Protein AF-0000000068838387 (afdb_homodimer)

Sequence (306 aa):
IAQAFAFVTFVPQNFWLLIVFAPNWKVTRQVFEPLWPLCIVALFHLFIVVASAGKPPEAGTAPIELFNNLFNPVVVGERGIDVYLELGTYKNFAAEEWTHELVWDLFVGRWIWLEGRRRDIFTSHSVLLTNLIGPPGLLLHVLTVQLYALFRPIAQAFAFVTFVPQNFWLLIVFAPNWKVTRQVFEPLWPLCIVALFHLFIVVASAGKPPEAGTAPIELFNNLFNPVVVGERGIDVYLELGTYKNFAAEEWTHELVWDLFVGRWIWLEGRRRDIFTSHSVLLTNLIGPPGLLLHVLTVQLYALFRP

Organism: Emiliania huxleyi (strain CCMP1516) (NCBI:txid280463)

pLDDT: mean 93.02, std 9.1, range [55.16, 98.94]

Structure (mmCIF, N/CA/C/O backbone):
data_AF-0000000068838387-model_v1
#
loop_
_entity.id
_entity.type
_entity.pdbx_description
1 polymer 'Uncharacterized protein'
#
loop_
_atom_site.group_PDB
_atom_site.id
_atom_site.type_symbol
_atom_site.label_atom_id
_atom_site.label_alt_id
_atom_site.label_comp_id
_atom_site.label_asym_id
_atom_site.label_entity_id
_atom_site.label_seq_id
_atom_site.pdbx_PDB_ins_code
_atom_site.Cartn_x
_atom_site.Cartn_y
_atom_site.Cartn_z
_atom_site.occupancy
_atom_site.B_iso_or_equiv
_atom_site.auth_seq_id
_atom_site.auth_comp_id
_atom_site.auth_asym_id
_atom_site.auth_atom_id
_atom_site.pdbx_PDB_model_num
ATOM 1 N N . ILE A 1 1 ? -11.055 3.852 17.625 1 90.75 1 ILE A N 1
ATOM 2 C CA . ILE A 1 1 ? -10.219 4.207 16.484 1 90.75 1 ILE A CA 1
ATOM 3 C C . ILE A 1 1 ? -8.766 4.336 16.938 1 90.75 1 ILE A C 1
ATOM 5 O O . ILE A 1 1 ? -7.867 3.736 16.344 1 90.75 1 ILE A O 1
ATOM 9 N N . ALA A 1 2 ? -8.5 4.973 18.078 1 91.5 2 ALA A N 1
ATOM 10 C CA . ALA A 1 2 ? -7.129 5.137 18.562 1 91.5 2 ALA A CA 1
ATOM 11 C C . ALA A 1 2 ? -6.469 3.785 18.812 1 91.5 2 ALA A C 1
ATOM 13 O O . ALA A 1 2 ? -5.281 3.602 18.516 1 91.5 2 ALA A O 1
ATOM 14 N N . GLN A 1 3 ? -7.207 2.898 19.359 1 94 3 GLN A N 1
ATOM 15 C CA . GLN A 1 3 ? -6.668 1.57 19.625 1 94 3 GLN A CA 1
ATOM 16 C C . GLN A 1 3 ? -6.367 0.825 18.328 1 94 3 GLN A C 1
ATOM 18 O O . GLN A 1 3 ? -5.355 0.127 18.234 1 94 3 GLN A O 1
ATOM 23 N N . ALA A 1 4 ? -7.238 0.904 17.391 1 95.38 4 ALA A N 1
ATOM 24 C CA . ALA A 1 4 ? -7.004 0.285 16.094 1 95.38 4 ALA A CA 1
ATOM 25 C C . ALA A 1 4 ? -5.777 0.885 15.414 1 95.38 4 ALA A C 1
ATOM 27 O O . ALA A 1 4 ? -4.984 0.164 14.797 1 95.38 4 ALA A O 1
ATOM 28 N N . PHE A 1 5 ? -5.637 2.182 15.586 1 96.06 5 PHE A N 1
ATOM 29 C CA . PHE A 1 5 ? -4.48 2.896 15.062 1 96.06 5 PHE A CA 1
ATOM 30 C C . PHE A 1 5 ? -3.188 2.334 15.641 1 96.06 5 PHE A C 1
ATOM 32 O O . PHE A 1 5 ? -2.248 2.033 14.906 1 96.06 5 PHE A O 1
ATOM 39 N N . ALA A 1 6 ? -3.205 2.191 16.906 1 96.19 6 ALA A N 1
ATOM 40 C CA . ALA A 1 6 ? -2.027 1.659 17.594 1 96.19 6 ALA A CA 1
ATOM 41 C C . ALA A 1 6 ? -1.775 0.207 17.203 1 96.19 6 ALA A C 1
ATOM 43 O O . ALA A 1 6 ? -0.628 -0.198 17 1 96.19 6 ALA A O 1
ATOM 44 N N . PHE A 1 7 ? -2.793 -0.577 17.141 1 96.94 7 PHE A N 1
ATOM 45 C CA . PHE A 1 7 ? -2.684 -1.983 16.781 1 96.94 7 PHE A CA 1
ATOM 46 C C . PHE A 1 7 ? -2.045 -2.137 15.398 1 96.94 7 PHE A C 1
ATOM 48 O O . PHE A 1 7 ? -1.11 -2.924 15.227 1 96.94 7 PHE A O 1
ATOM 55 N N . VAL A 1 8 ? -2.465 -1.369 14.406 1 97.44 8 VAL A N 1
ATOM 56 C CA . VAL A 1 8 ? -1.989 -1.501 13.039 1 97.44 8 VAL A CA 1
ATOM 57 C C . VAL A 1 8 ? -0.582 -0.921 12.922 1 97.44 8 VAL A C 1
ATOM 59 O O . VAL A 1 8 ? 0.16 -1.259 11.992 1 97.44 8 VAL A O 1
A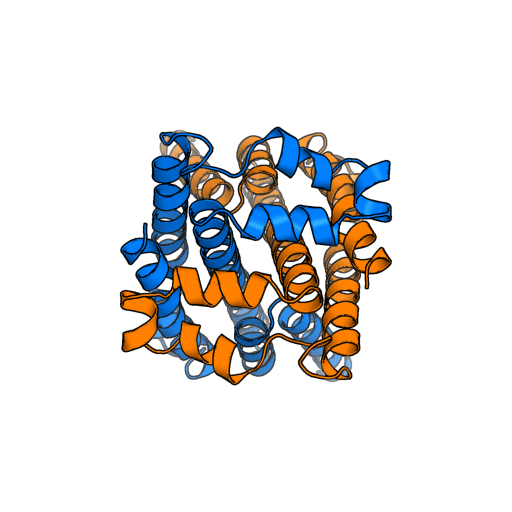TOM 62 N N . THR A 1 9 ? -0.245 -0.058 13.859 1 97.38 9 THR A N 1
ATOM 63 C CA . THR A 1 9 ? 1.104 0.494 13.852 1 97.38 9 THR A CA 1
ATOM 64 C C . THR A 1 9 ? 2.109 -0.526 14.375 1 97.38 9 THR A C 1
ATOM 66 O O . THR A 1 9 ? 3.193 -0.687 13.812 1 97.38 9 THR A O 1
ATOM 69 N N . PHE A 1 10 ? 1.73 -1.349 15.328 1 97 10 PHE A N 1
ATOM 70 C CA . PHE A 1 10 ? 2.742 -2.113 16.047 1 97 10 PHE A CA 1
ATOM 71 C C . PHE A 1 10 ? 2.691 -3.584 15.656 1 97 10 PHE A C 1
ATOM 73 O O . PHE A 1 10 ? 3.725 -4.254 15.617 1 97 10 PHE A O 1
ATOM 80 N N . VAL A 1 11 ? 1.575 -4.121 15.352 1 97.69 11 VAL A N 1
ATOM 81 C CA . VAL A 1 11 ? 1.452 -5.551 15.086 1 97.69 11 VAL A CA 1
ATOM 82 C C . VAL A 1 11 ? 2.26 -5.918 13.836 1 97.69 11 VAL A C 1
ATOM 84 O O . VAL A 1 11 ? 3.014 -6.895 13.844 1 97.69 11 VAL A O 1
ATOM 87 N N . PRO A 1 12 ? 2.215 -5.16 12.758 1 98.25 12 PRO A N 1
ATOM 88 C CA . PRO A 1 12 ? 2.988 -5.488 11.562 1 98.25 12 PRO A CA 1
ATOM 89 C C . PRO A 1 12 ? 4.492 -5.543 11.82 1 98.25 12 PRO A C 1
ATOM 91 O O . PRO A 1 12 ? 5.219 -6.25 11.125 1 98.25 12 PRO A O 1
ATOM 94 N N . GLN A 1 13 ? 4.961 -4.773 12.844 1 97.81 13 GLN A N 1
ATOM 95 C CA . GLN A 1 13 ? 6.395 -4.742 13.117 1 97.81 13 GLN A CA 1
ATOM 96 C C . GLN A 1 13 ? 6.926 -6.137 13.43 1 97.81 13 GLN A C 1
ATOM 98 O O . GLN A 1 13 ? 8.07 -6.457 13.109 1 97.81 13 GLN A O 1
ATOM 103 N N . ASN A 1 14 ? 6.117 -6.949 14.023 1 98.12 14 ASN A N 1
ATOM 104 C CA . ASN A 1 14 ? 6.523 -8.312 14.336 1 98.12 14 ASN A CA 1
ATOM 105 C C . ASN A 1 14 ? 6.754 -9.133 13.07 1 98.12 14 ASN A C 1
ATOM 107 O O . ASN A 1 14 ? 7.676 -9.953 13.016 1 98.12 14 ASN A O 1
ATOM 111 N N . PHE A 1 15 ? 6.004 -8.945 12.07 1 98.75 15 PHE A N 1
ATOM 112 C CA . PHE A 1 15 ? 6.156 -9.656 10.812 1 98.75 15 PHE A CA 1
ATOM 113 C C . PHE A 1 15 ? 7.344 -9.117 10.023 1 98.75 15 PHE A C 1
ATOM 115 O O . PHE A 1 15 ? 8.055 -9.883 9.367 1 98.75 15 PHE A O 1
ATOM 122 N N . TRP A 1 16 ? 7.516 -7.828 10.086 1 98.69 16 TRP A N 1
ATOM 123 C CA . TRP A 1 16 ? 8.711 -7.25 9.469 1 98.69 16 TRP A CA 1
ATOM 124 C C . TRP A 1 16 ? 9.977 -7.875 10.047 1 98.69 16 TRP A C 1
ATOM 126 O O . TRP A 1 16 ? 10.883 -8.242 9.305 1 98.69 16 TRP A O 1
ATOM 136 N N . LEU A 1 17 ? 10.031 -7.969 11.375 1 98.56 17 LEU A N 1
ATOM 137 C CA . LEU A 1 17 ? 11.195 -8.562 12.023 1 98.56 17 LEU A CA 1
ATOM 138 C C . LEU A 1 17 ? 11.445 -9.969 11.492 1 98.56 17 LEU A C 1
ATOM 140 O O . LEU A 1 17 ? 12.594 -10.336 11.227 1 98.56 17 LEU A O 1
ATOM 144 N N . LEU A 1 18 ? 10.398 -10.711 11.312 1 98.56 18 LEU A N 1
ATOM 145 C CA . LEU A 1 18 ? 10.523 -12.086 10.844 1 98.56 18 LEU A CA 1
ATOM 146 C C . LEU A 1 18 ? 11.086 -12.133 9.422 1 98.56 18 LEU A C 1
ATOM 148 O O . LEU A 1 18 ? 12.07 -12.812 9.156 1 98.56 18 LEU A O 1
ATOM 152 N N . ILE A 1 19 ? 10.547 -11.312 8.547 1 98.69 19 ILE A N 1
ATOM 153 C CA . ILE A 1 19 ? 10.883 -11.5 7.141 1 98.69 19 ILE A CA 1
ATOM 154 C C . ILE A 1 19 ? 12.172 -10.742 6.812 1 98.69 19 ILE A C 1
ATOM 156 O O . ILE A 1 19 ? 12.805 -11 5.785 1 98.69 19 ILE A O 1
ATOM 160 N N . VAL A 1 20 ? 12.57 -9.82 7.648 1 98.62 20 VAL A N 1
ATOM 161 C CA . VAL A 1 20 ? 13.836 -9.125 7.434 1 98.62 20 VAL A CA 1
ATOM 162 C C . VAL A 1 20 ? 14.984 -9.945 8.031 1 98.62 20 VAL A C 1
ATOM 164 O O . VAL A 1 20 ? 16.016 -10.141 7.383 1 98.62 20 VAL A O 1
ATOM 167 N N . PHE A 1 21 ? 14.789 -10.547 9.227 1 98.31 21 PHE A N 1
ATOM 168 C CA . PHE A 1 21 ? 15.922 -11.102 9.953 1 98.31 21 PHE A CA 1
ATOM 169 C C . PHE A 1 21 ? 15.906 -12.625 9.898 1 98.31 21 PHE A C 1
ATOM 171 O O . PHE A 1 21 ? 16.938 -13.266 10.109 1 98.31 21 PHE A O 1
ATOM 178 N N . ALA A 1 22 ? 14.727 -13.203 9.695 1 98.06 22 ALA A N 1
ATOM 179 C CA . ALA A 1 22 ? 14.602 -14.656 9.648 1 98.06 22 ALA A CA 1
ATOM 180 C C . ALA A 1 22 ? 13.719 -15.102 8.492 1 98.06 22 ALA A C 1
ATOM 182 O O . ALA A 1 22 ? 12.766 -15.859 8.68 1 98.06 22 ALA A O 1
ATOM 183 N N . PRO A 1 23 ? 14.086 -14.688 7.273 1 97.62 23 PRO A N 1
ATOM 184 C CA . PRO A 1 23 ? 13.219 -14.922 6.117 1 97.62 23 PRO A CA 1
ATOM 185 C C . PRO A 1 23 ? 13.055 -16.406 5.789 1 97.62 23 PRO A C 1
ATOM 187 O O . PRO A 1 23 ? 12.062 -16.797 5.168 1 97.62 23 PRO A O 1
ATOM 190 N N . ASN A 1 24 ? 13.961 -17.266 6.277 1 97.12 24 ASN A N 1
ATOM 191 C CA . ASN A 1 24 ? 13.898 -18.672 5.922 1 97.12 24 ASN A CA 1
ATOM 192 C C . ASN A 1 24 ? 13.477 -19.531 7.109 1 97.12 24 ASN A C 1
ATOM 194 O O . ASN A 1 24 ? 13.438 -20.766 7.012 1 97.12 24 ASN A O 1
ATOM 198 N N . TRP A 1 25 ? 13.234 -18.891 8.188 1 97.75 25 TRP A N 1
ATOM 199 C CA . TRP A 1 25 ? 12.805 -19.609 9.391 1 97.75 25 TRP A CA 1
ATOM 200 C C . TRP A 1 25 ? 11.477 -20.312 9.156 1 97.75 25 TRP A C 1
ATOM 202 O O . TRP A 1 25 ? 10.57 -19.734 8.539 1 97.75 25 TRP A O 1
ATOM 212 N N . LYS A 1 26 ? 11.398 -21.547 9.656 1 98.12 26 LYS A N 1
ATOM 213 C CA . LYS A 1 26 ? 10.18 -22.344 9.492 1 98.12 26 LYS A CA 1
ATOM 214 C C . LYS A 1 26 ? 8.969 -21.625 10.078 1 98.12 26 LYS A C 1
ATOM 216 O O . LYS A 1 26 ? 7.879 -21.656 9.5 1 98.12 26 LYS A O 1
ATOM 221 N N . VAL A 1 27 ? 9.18 -21.016 11.164 1 98.19 27 VAL A N 1
ATOM 222 C CA . VAL A 1 27 ? 8.102 -20.297 11.836 1 98.19 27 VAL A CA 1
ATOM 223 C C . VAL A 1 27 ? 7.652 -19.109 10.977 1 98.19 27 VAL A C 1
ATOM 225 O O . VAL A 1 27 ? 6.457 -18.828 10.867 1 98.19 27 VAL A O 1
ATOM 228 N N . THR A 1 28 ? 8.609 -18.391 10.375 1 98.56 28 THR A N 1
ATOM 229 C CA . THR A 1 28 ? 8.281 -17.281 9.484 1 98.56 28 THR A CA 1
ATOM 230 C C . THR A 1 28 ? 7.375 -17.75 8.344 1 98.56 28 THR A C 1
ATOM 232 O O . THR A 1 28 ? 6.348 -17.125 8.07 1 98.56 28 THR A O 1
ATOM 235 N N . ARG A 1 29 ? 7.727 -18.844 7.758 1 98.12 29 ARG A N 1
ATOM 236 C CA . ARG A 1 29 ? 6.965 -19.375 6.637 1 98.12 29 ARG A CA 1
ATOM 237 C C . ARG A 1 29 ? 5.555 -19.766 7.07 1 98.12 29 ARG A C 1
ATOM 239 O O . ARG A 1 29 ? 4.578 -19.406 6.414 1 98.12 29 ARG A O 1
ATOM 246 N N . GLN A 1 30 ? 5.449 -20.453 8.141 1 98.25 30 GLN A N 1
ATOM 247 C CA . GLN A 1 30 ? 4.168 -20.953 8.633 1 98.25 30 GLN A CA 1
ATOM 248 C C . GLN A 1 30 ? 3.225 -19.797 8.969 1 98.25 30 GLN A C 1
ATOM 250 O O . GLN A 1 30 ? 2.018 -19.891 8.742 1 98.25 30 GLN A O 1
ATOM 255 N N . VAL A 1 31 ? 3.791 -18.75 9.461 1 98.06 31 VAL A N 1
ATOM 256 C CA . VAL A 1 31 ? 2.979 -17.672 9.984 1 98.06 31 VAL A CA 1
ATOM 257 C C . VAL A 1 31 ? 2.65 -16.672 8.867 1 98.06 31 VAL A C 1
ATOM 259 O O . VAL A 1 31 ? 1.553 -16.125 8.828 1 98.06 31 VAL A O 1
ATOM 262 N N . PHE A 1 32 ? 3.615 -16.469 7.93 1 98.5 32 PHE A N 1
ATOM 263 C CA . PHE A 1 32 ? 3.453 -15.266 7.125 1 98.5 32 PHE A CA 1
ATOM 264 C C . PHE A 1 32 ? 3.324 -15.617 5.645 1 98.5 32 PHE A C 1
ATOM 266 O O . PHE A 1 32 ? 3.066 -14.742 4.816 1 98.5 32 PHE A O 1
ATOM 273 N N . GLU A 1 33 ? 3.41 -16.938 5.324 1 98.19 33 GLU A N 1
ATOM 274 C CA . GLU A 1 33 ? 3.061 -17.344 3.967 1 98.19 33 GLU A CA 1
ATOM 275 C C . GLU A 1 33 ? 1.558 -17.234 3.727 1 98.19 33 GLU A C 1
ATOM 277 O O . GLU A 1 33 ? 1.125 -16.75 2.678 1 98.19 33 GLU A O 1
ATOM 282 N N . PRO A 1 34 ? 0.821 -17.672 4.75 1 98.06 34 PRO A N 1
ATOM 283 C CA . PRO A 1 34 ? -0.615 -17.453 4.562 1 98.06 34 PRO A CA 1
ATOM 284 C C . PRO A 1 34 ? -1.012 -15.984 4.695 1 98.06 34 PRO A C 1
ATOM 286 O O . PRO A 1 34 ? -0.286 -15.203 5.309 1 98.06 34 PRO A O 1
ATOM 289 N N . LEU A 1 35 ? -2.186 -15.648 4.109 1 97.94 35 LEU A N 1
ATOM 290 C CA . LEU A 1 35 ? -2.602 -14.258 3.996 1 97.94 35 LEU A CA 1
ATOM 291 C C . LEU A 1 35 ? -3.258 -13.773 5.285 1 97.94 35 LEU A C 1
ATOM 293 O O . LEU A 1 35 ? -3.535 -12.586 5.445 1 97.94 35 LEU A O 1
ATOM 297 N N . TRP A 1 36 ? -3.408 -14.617 6.301 1 97.81 36 TRP A N 1
ATOM 298 C CA . TRP A 1 36 ? -4.277 -14.305 7.43 1 97.81 36 TRP A CA 1
ATOM 299 C C . TRP A 1 36 ? -3.721 -13.125 8.227 1 97.81 36 TRP A C 1
ATOM 301 O O . TRP A 1 36 ? -4.48 -12.297 8.734 1 97.81 36 TRP A O 1
ATOM 311 N N . PRO A 1 37 ? -2.416 -13.008 8.414 1 98.5 37 PRO A N 1
ATOM 312 C CA . PRO A 1 37 ? -1.936 -11.828 9.141 1 98.5 37 PRO A CA 1
ATOM 313 C C . PRO A 1 37 ? -2.342 -10.516 8.477 1 98.5 37 PRO A C 1
ATOM 315 O O . PRO A 1 37 ? -2.719 -9.562 9.164 1 98.5 37 PRO A O 1
ATOM 318 N N . LEU A 1 38 ? -2.277 -10.492 7.184 1 98.81 38 LEU A N 1
ATOM 319 C CA . LEU A 1 38 ? -2.688 -9.305 6.438 1 98.81 38 LEU A CA 1
ATOM 320 C C . LEU A 1 38 ? -4.184 -9.062 6.586 1 98.81 38 LEU A C 1
ATOM 322 O O . LEU A 1 38 ? -4.625 -7.91 6.684 1 98.81 38 LEU A O 1
ATOM 326 N N . CYS A 1 39 ? -4.965 -10.133 6.613 1 98.81 39 CYS A N 1
ATOM 327 C CA . CYS A 1 39 ? -6.406 -10 6.781 1 98.81 39 CYS A CA 1
ATOM 328 C C . CYS A 1 39 ? -6.75 -9.406 8.141 1 98.81 39 CYS A C 1
ATOM 330 O O . CYS A 1 39 ? -7.656 -8.578 8.25 1 98.81 39 CYS A O 1
ATOM 332 N N . ILE A 1 40 ? -6.02 -9.781 9.133 1 98.75 40 ILE A N 1
ATOM 333 C CA . ILE A 1 40 ? -6.273 -9.281 10.477 1 98.75 40 ILE A CA 1
ATOM 334 C C . ILE A 1 40 ? -6.035 -7.77 10.516 1 98.75 40 ILE A C 1
ATOM 336 O O . ILE A 1 40 ? -6.883 -7.012 11 1 98.75 40 ILE A O 1
ATOM 340 N N . VAL A 1 41 ? -4.922 -7.301 10.008 1 98.69 41 VAL A N 1
ATOM 341 C CA . VAL A 1 41 ? -4.625 -5.875 10.078 1 98.69 41 VAL A CA 1
ATOM 342 C C . VAL A 1 41 ? -5.578 -5.102 9.172 1 98.69 41 VAL A C 1
ATOM 344 O O . VAL A 1 41 ? -5.992 -3.986 9.492 1 98.69 41 VAL A O 1
ATOM 347 N N . ALA A 1 42 ? -5.938 -5.695 8.031 1 98.88 42 ALA A N 1
ATOM 348 C CA . ALA A 1 42 ? -6.902 -5.07 7.129 1 98.88 42 ALA A CA 1
ATOM 349 C C . ALA A 1 42 ? -8.266 -4.934 7.797 1 98.88 42 ALA A C 1
ATOM 351 O O . ALA A 1 42 ? -9 -3.977 7.531 1 98.88 42 ALA A O 1
ATOM 352 N N . LEU A 1 43 ? -8.641 -5.852 8.664 1 98.81 43 LEU A N 1
ATOM 353 C CA . LEU A 1 43 ? -9.906 -5.793 9.391 1 98.81 43 LEU A CA 1
ATOM 354 C C . LEU A 1 43 ? -9.93 -4.605 10.344 1 98.81 43 LEU A C 1
ATOM 356 O O . LEU A 1 43 ? -10.969 -3.971 10.531 1 98.81 43 LEU A O 1
ATOM 360 N N . PHE A 1 44 ? -8.844 -4.324 10.953 1 98.38 44 PHE A N 1
ATOM 361 C CA . PHE A 1 44 ? -8.781 -3.17 11.844 1 98.38 44 PHE A CA 1
ATOM 362 C C . PHE A 1 44 ? -8.906 -1.872 11.055 1 98.38 44 PHE A C 1
ATOM 364 O O . PHE A 1 44 ? -9.523 -0.914 11.516 1 98.38 44 PHE A O 1
ATOM 371 N N . HIS A 1 45 ? -8.25 -1.868 9.891 1 98 45 HIS A N 1
ATOM 372 C CA . HIS A 1 45 ? -8.461 -0.717 9.016 1 98 45 HIS A CA 1
ATOM 373 C C . HIS A 1 45 ? -9.93 -0.57 8.641 1 98 45 HIS A C 1
ATOM 375 O O . HIS A 1 45 ? -10.477 0.536 8.672 1 98 45 HIS A O 1
ATOM 381 N N . LEU A 1 46 ? -10.562 -1.678 8.273 1 98.06 46 LEU A N 1
ATOM 382 C CA . LEU A 1 46 ? -11.984 -1.653 7.945 1 98.06 46 LEU A CA 1
ATOM 383 C C . LEU A 1 46 ? -12.805 -1.12 9.117 1 98.06 46 LEU A C 1
ATOM 385 O O . LEU A 1 46 ? -13.75 -0.354 8.914 1 98.06 46 LEU A O 1
ATOM 389 N N . PHE A 1 47 ? -12.477 -1.521 10.266 1 97.12 47 PHE A N 1
ATOM 390 C CA . PHE A 1 47 ? -13.148 -1.017 11.461 1 97.12 47 PHE A CA 1
ATOM 391 C C . PHE A 1 47 ? -13.062 0.504 11.523 1 97.12 47 PHE A C 1
ATOM 393 O O . PHE A 1 47 ? -14.062 1.173 11.805 1 97.12 47 PHE A O 1
ATOM 400 N N . ILE A 1 48 ? -11.867 1.029 11.297 1 94.44 48 ILE A N 1
ATOM 401 C CA . ILE A 1 48 ? -11.68 2.475 11.344 1 94.44 48 ILE A CA 1
ATOM 402 C C . ILE A 1 48 ? -12.586 3.145 10.305 1 94.44 48 ILE A C 1
ATOM 404 O O . ILE A 1 48 ? -13.242 4.145 10.602 1 94.44 48 ILE A O 1
ATOM 408 N N . VAL A 1 49 ? -12.641 2.574 9.148 1 93.69 49 VAL A N 1
ATOM 409 C CA . VAL A 1 49 ? -13.445 3.121 8.062 1 93.69 49 VAL A CA 1
ATOM 410 C C . VAL A 1 49 ? -14.922 3.115 8.453 1 93.69 49 VAL A C 1
ATOM 412 O O . VAL A 1 49 ? -15.602 4.137 8.352 1 93.69 49 VAL A O 1
ATOM 415 N N . VAL A 1 50 ? -15.398 2.006 8.938 1 93.81 50 VAL A N 1
ATOM 416 C CA . VAL A 1 50 ? -16.812 1.84 9.266 1 93.81 50 VAL A CA 1
ATOM 417 C C . VAL A 1 50 ? -17.172 2.721 10.461 1 93.81 50 VAL A C 1
ATOM 419 O O . VAL A 1 50 ? -18.219 3.365 10.469 1 93.81 50 VAL A O 1
ATOM 422 N N . ALA A 1 51 ? -16.344 2.787 11.453 1 91.25 51 ALA A N 1
ATOM 423 C CA . ALA A 1 51 ? -16.578 3.6 12.648 1 91.25 51 ALA A CA 1
ATOM 424 C C . ALA A 1 51 ? -16.609 5.086 12.297 1 91.25 51 ALA A C 1
ATOM 426 O O . ALA A 1 51 ? -17.297 5.871 12.961 1 91.25 51 ALA A O 1
ATOM 427 N N . SER A 1 52 ? -15.812 5.453 11.281 1 87.88 52 SER A N 1
ATOM 428 C CA . SER A 1 52 ? -15.734 6.848 10.867 1 87.88 52 SER A CA 1
ATOM 429 C C . SER A 1 52 ? -16.953 7.242 10.031 1 87.88 52 SER A C 1
ATOM 431 O O . SER A 1 52 ? -17.359 8.406 10.023 1 87.88 52 SER A O 1
ATOM 433 N N . ALA A 1 53 ? -17.453 6.406 9.148 1 82 53 ALA A N 1
ATOM 434 C CA . ALA A 1 53 ? -18.578 6.676 8.266 1 82 53 ALA A CA 1
ATOM 435 C C . ALA A 1 53 ? -19.828 7.035 9.07 1 82 53 ALA A C 1
ATOM 437 O O . ALA A 1 53 ? -20.688 7.785 8.594 1 82 53 ALA A O 1
ATOM 438 N N . GLY A 1 54 ? -20.047 6.613 10.172 1 72.5 54 GLY A N 1
ATOM 439 C CA . GLY A 1 54 ? -21.219 6.867 10.984 1 72.5 54 GLY A CA 1
ATOM 440 C C . GLY A 1 54 ? -21.141 8.18 11.75 1 72.5 54 GLY A C 1
ATOM 441 O O . GLY A 1 54 ? -22.094 8.555 12.43 1 72.5 54 GLY A O 1
ATOM 442 N N . LYS A 1 55 ? -20.141 8.805 11.539 1 75 55 LYS A N 1
ATOM 443 C CA . LYS A 1 55 ? -19.969 10.008 12.352 1 75 55 LYS A CA 1
ATOM 444 C C . LYS A 1 55 ? -20.188 11.273 11.516 1 75 55 LYS A C 1
ATOM 446 O O . LYS A 1 55 ? -20.125 11.219 10.281 1 75 55 LYS A O 1
ATOM 451 N N . PRO A 1 56 ? -20.656 12.281 12.164 1 64.38 56 PRO A N 1
ATOM 452 C CA . PRO A 1 56 ? -20.797 13.539 11.43 1 64.38 56 PRO A CA 1
ATOM 453 C C . PRO A 1 56 ? -19.516 13.969 10.734 1 64.38 56 PRO A C 1
ATOM 455 O O . PRO A 1 56 ? -18.422 13.531 11.125 1 64.38 56 PRO A O 1
ATOM 458 N N . PRO A 1 57 ? -19.672 14.633 9.625 1 59.25 57 PRO A N 1
ATOM 459 C CA . PRO A 1 57 ? -18.531 15.008 8.789 1 59.25 57 PRO A CA 1
ATOM 460 C C . PRO A 1 57 ? -17.375 15.602 9.602 1 59.25 57 PRO A C 1
ATOM 462 O O . PRO A 1 57 ? -16.203 15.359 9.289 1 59.25 57 PRO A O 1
ATOM 465 N N . GLU A 1 58 ? -17.672 16.406 10.594 1 56.44 58 GLU A N 1
ATOM 466 C CA . GLU A 1 58 ? -16.609 17.047 11.367 1 56.44 58 GLU A CA 1
ATOM 467 C C . GLU A 1 58 ? -15.727 16 12.047 1 56.44 58 GLU A C 1
ATOM 469 O O . GLU A 1 58 ? -14.555 16.266 12.328 1 56.44 58 GLU A O 1
ATOM 474 N N . ALA A 1 59 ? -16.406 14.992 12.523 1 57.84 59 ALA A N 1
ATOM 475 C CA . ALA A 1 59 ? -15.766 13.945 13.305 1 57.84 59 ALA A CA 1
ATOM 476 C C . ALA A 1 59 ? -15.578 12.68 12.469 1 57.84 59 ALA A C 1
ATOM 478 O O . ALA A 1 59 ? -14.93 11.727 12.914 1 57.84 59 ALA A O 1
ATOM 479 N N . GLY A 1 60 ? -16.172 12.719 11.25 1 60.81 60 GLY A N 1
ATOM 480 C CA . GLY A 1 60 ? -16.188 11.523 10.414 1 60.81 60 GLY A CA 1
ATOM 481 C C . GLY A 1 60 ? -15.109 11.516 9.359 1 60.81 60 GLY A C 1
ATOM 482 O O . GLY A 1 60 ? -13.969 11.914 9.625 1 60.81 60 GLY A O 1
ATOM 483 N N . THR A 1 61 ? -15.578 11.008 8.172 1 65 61 THR A N 1
ATOM 484 C CA . THR A 1 61 ? -14.711 11 6.996 1 65 61 THR A CA 1
ATOM 485 C C . THR A 1 61 ? -14.656 12.383 6.352 1 65 61 THR A C 1
ATOM 487 O O . THR A 1 61 ? -15.594 13.172 6.492 1 65 61 THR A O 1
ATOM 490 N N . ALA A 1 62 ? -13.352 12.93 6.141 1 76.62 62 ALA A N 1
ATOM 491 C CA . ALA A 1 62 ? -13.266 14.195 5.426 1 76.62 62 ALA A CA 1
ATOM 492 C C . ALA A 1 62 ? -14.391 14.336 4.402 1 76.62 62 ALA A C 1
ATOM 494 O O . ALA A 1 62 ? -14.914 13.328 3.918 1 76.62 62 ALA A O 1
ATOM 495 N N . PRO A 1 63 ? -15.062 15.57 4.289 1 79.69 63 PRO A N 1
ATOM 496 C CA . PRO A 1 63 ? -16.094 15.758 3.27 1 79.69 63 PRO A CA 1
ATOM 497 C C . PRO A 1 63 ? -15.719 15.141 1.926 1 79.69 63 PRO A C 1
ATOM 499 O O . PRO A 1 63 ? -14.602 15.336 1.441 1 79.69 63 PRO A O 1
ATOM 502 N N . ILE A 1 64 ? -16.719 14.445 1.405 1 83.25 64 ILE A N 1
ATOM 503 C CA . ILE A 1 64 ? -16.484 13.734 0.153 1 83.25 64 ILE A CA 1
ATOM 504 C C . ILE A 1 64 ? -16.125 14.727 -0.95 1 83.25 64 ILE A C 1
ATOM 506 O O . ILE A 1 64 ? -15.312 14.422 -1.822 1 83.25 64 ILE A O 1
ATOM 510 N N . GLU A 1 65 ? -16.719 15.859 -0.858 1 85.69 65 GLU A N 1
ATOM 511 C CA . GLU A 1 65 ? -16.453 16.891 -1.857 1 85.69 65 GLU A CA 1
ATOM 512 C C . GLU A 1 65 ? -14.977 17.312 -1.828 1 85.69 65 GLU A C 1
ATOM 514 O O . GLU A 1 65 ? -14.375 17.547 -2.875 1 85.69 65 GLU A O 1
ATOM 519 N N . LEU A 1 66 ? -14.477 17.438 -0.638 1 87.88 66 LEU A N 1
ATOM 520 C CA . LEU A 1 66 ? -13.07 17.781 -0.487 1 87.88 66 LEU A CA 1
ATOM 521 C C . LEU A 1 66 ? -12.172 16.688 -1.055 1 87.88 66 LEU A C 1
ATOM 523 O O . LEU A 1 66 ? -11.211 16.969 -1.77 1 87.88 66 LEU A O 1
ATOM 527 N N . PHE A 1 67 ? -12.508 15.539 -0.777 1 88.88 67 PHE A N 1
ATOM 528 C CA . PHE A 1 67 ? -11.75 14.398 -1.281 1 88.88 67 PHE A CA 1
ATOM 529 C C . PHE A 1 67 ? -11.789 14.352 -2.805 1 88.88 67 PHE A C 1
ATOM 531 O O . PHE A 1 67 ? -10.773 14.102 -3.451 1 88.88 67 PHE A O 1
ATOM 538 N N . ASN A 1 68 ? -12.945 14.617 -3.361 1 89.81 68 ASN A N 1
ATOM 539 C CA . ASN A 1 68 ? -13.133 14.586 -4.809 1 89.81 68 ASN A CA 1
ATOM 540 C C . ASN A 1 68 ? -12.234 15.602 -5.508 1 89.81 68 ASN A C 1
ATOM 542 O O . ASN A 1 68 ? -11.875 15.422 -6.672 1 89.81 68 ASN A O 1
ATOM 546 N N . ASN A 1 69 ? -11.891 16.562 -4.805 1 91.5 69 ASN A N 1
ATOM 547 C CA . ASN A 1 69 ? -11.023 17.594 -5.367 1 91.5 69 ASN A CA 1
ATOM 548 C C . ASN A 1 69 ? -9.641 17.047 -5.695 1 91.5 69 ASN A C 1
ATOM 550 O O . ASN A 1 69 ? -8.922 17.609 -6.52 1 91.5 69 ASN A O 1
ATOM 554 N N . LEU A 1 70 ? -9.234 15.984 -5.098 1 91.94 70 LEU A N 1
ATOM 555 C CA . LEU A 1 70 ? -7.953 15.352 -5.391 1 91.94 70 LEU A CA 1
ATOM 556 C C . LEU A 1 70 ? -7.945 14.773 -6.801 1 91.94 70 LEU A C 1
ATOM 558 O O . LEU A 1 70 ? -6.879 14.523 -7.367 1 91.94 70 LEU A O 1
ATOM 562 N N . PHE A 1 71 ? -9.125 14.578 -7.336 1 92.44 71 PHE A N 1
ATOM 563 C CA . PHE A 1 71 ? -9.227 13.961 -8.648 1 92.44 71 PHE A CA 1
ATOM 564 C C . PHE A 1 71 ? -9.812 14.93 -9.672 1 92.44 71 PHE A C 1
ATOM 566 O O . PHE A 1 71 ? -10.273 14.516 -10.734 1 92.44 71 PHE A O 1
ATOM 573 N N . ASN A 1 72 ? -9.914 16.156 -9.281 1 93 72 ASN A N 1
ATOM 574 C CA . ASN A 1 72 ? -10.188 17.234 -10.219 1 93 72 ASN A CA 1
ATOM 575 C C . ASN A 1 72 ? -8.906 17.766 -10.859 1 93 72 ASN A C 1
ATOM 577 O O . ASN A 1 72 ? -8.062 18.344 -10.172 1 93 72 ASN A O 1
ATOM 581 N N . PRO A 1 73 ? -8.773 17.547 -12.188 1 89.88 73 PRO A N 1
ATOM 582 C CA . PRO A 1 73 ? -7.516 17.891 -12.852 1 89.88 73 PRO A CA 1
ATOM 583 C C . PRO A 1 73 ? -7.141 19.359 -12.695 1 89.88 73 PRO A C 1
ATOM 585 O O . PRO A 1 73 ? -5.957 19.688 -12.609 1 89.88 73 PRO A O 1
ATOM 588 N N . VAL A 1 74 ? -8.055 20.188 -12.633 1 88.62 74 VAL A N 1
ATOM 589 C CA . VAL A 1 74 ? -7.793 21.625 -12.5 1 88.62 74 VAL A CA 1
ATOM 590 C C . VAL A 1 74 ? -7.281 21.922 -11.094 1 88.62 74 VAL A C 1
ATOM 592 O O . VAL A 1 74 ? -6.297 22.656 -10.93 1 88.62 74 VAL A O 1
ATOM 595 N N . VAL A 1 75 ? -7.816 21.328 -10.109 1 89.31 75 VAL A N 1
ATOM 596 C CA . VAL A 1 75 ? -7.5 21.609 -8.719 1 89.31 75 VAL A CA 1
ATOM 597 C C . VAL A 1 75 ? -6.156 20.969 -8.352 1 89.31 75 VAL A C 1
ATOM 599 O O . VAL A 1 75 ? -5.305 21.625 -7.738 1 89.31 75 VAL A O 1
ATOM 602 N N . VAL A 1 76 ? -5.945 19.766 -8.68 1 86.5 76 VAL A N 1
ATOM 603 C CA . VAL A 1 76 ? -4.777 19.016 -8.25 1 86.5 76 VAL A CA 1
ATOM 604 C C . VAL A 1 76 ? -3.51 19.625 -8.836 1 86.5 76 VAL A C 1
ATOM 606 O O . VAL A 1 76 ? -2.455 19.625 -8.195 1 86.5 76 VAL A O 1
ATOM 609 N N . GLY A 1 77 ? -3.559 20.094 -10.008 1 82.31 77 GLY A N 1
ATOM 610 C CA . GLY A 1 77 ? -2.422 20.766 -10.625 1 82.31 77 GLY A CA 1
ATOM 611 C C . GLY A 1 77 ? -1.978 22 -9.875 1 82.31 77 GLY A C 1
ATOM 612 O O . GLY A 1 77 ? -0.784 22.312 -9.82 1 82.31 77 GLY A O 1
ATOM 613 N N . GLU A 1 78 ? -2.934 22.719 -9.234 1 84.06 78 GLU A N 1
ATOM 614 C CA . GLU A 1 78 ? -2.643 24.016 -8.602 1 84.06 78 GLU A CA 1
ATOM 615 C C . GLU A 1 78 ? -2.486 23.859 -7.09 1 84.06 78 GLU A C 1
ATOM 617 O O . GLU A 1 78 ? -1.609 24.484 -6.488 1 84.06 78 GLU A O 1
ATOM 622 N N . ARG A 1 79 ? -3.359 23 -6.539 1 91.81 79 ARG A N 1
ATOM 623 C CA . ARG A 1 79 ? -3.43 23 -5.082 1 91.81 79 ARG A CA 1
ATOM 624 C C . ARG A 1 79 ? -3.662 21.578 -4.555 1 91.81 79 ARG A C 1
ATOM 626 O O . ARG A 1 79 ? -4.383 21.391 -3.572 1 91.81 79 ARG A O 1
ATOM 633 N N . GLY A 1 80 ? -3.229 20.625 -5.312 1 92.12 80 GLY A N 1
ATOM 634 C CA . GLY A 1 80 ? -3.457 19.25 -4.926 1 92.12 80 GLY A CA 1
ATOM 635 C C . GLY A 1 80 ? -2.936 18.922 -3.539 1 92.12 80 GLY A C 1
ATOM 636 O O . GLY A 1 80 ? -3.646 18.328 -2.725 1 92.12 80 GLY A O 1
ATOM 637 N N . ILE A 1 81 ? -1.747 19.359 -3.289 1 92.12 81 ILE A N 1
ATOM 638 C CA . ILE A 1 81 ? -1.125 19.078 -2 1 92.12 81 ILE A CA 1
ATOM 639 C C . ILE A 1 81 ? -1.879 19.797 -0.892 1 92.12 81 ILE A C 1
ATOM 641 O O . ILE A 1 81 ? -2.096 19.25 0.189 1 92.12 81 ILE A O 1
ATOM 645 N N . ASP A 1 82 ? -2.365 21 -1.1 1 93.38 82 ASP A N 1
ATOM 646 C CA . ASP A 1 82 ? -3.133 21.75 -0.119 1 93.38 82 ASP A CA 1
ATOM 647 C C . ASP A 1 82 ? -4.445 21.047 0.22 1 93.38 82 ASP A C 1
ATOM 649 O O . ASP A 1 82 ? -4.875 21.047 1.375 1 93.38 82 ASP A O 1
ATOM 653 N N . VAL A 1 83 ? -5.059 20.547 -0.805 1 92.69 83 VAL A N 1
ATOM 654 C CA . VAL A 1 83 ? -6.293 19.797 -0.593 1 92.69 83 VAL A CA 1
ATOM 655 C C . VAL A 1 83 ? -6.023 18.609 0.324 1 92.69 83 VAL A C 1
ATOM 657 O O . VAL A 1 83 ? -6.781 18.359 1.265 1 92.69 83 VAL A O 1
ATOM 660 N N . TYR A 1 84 ? -5.016 17.906 0.0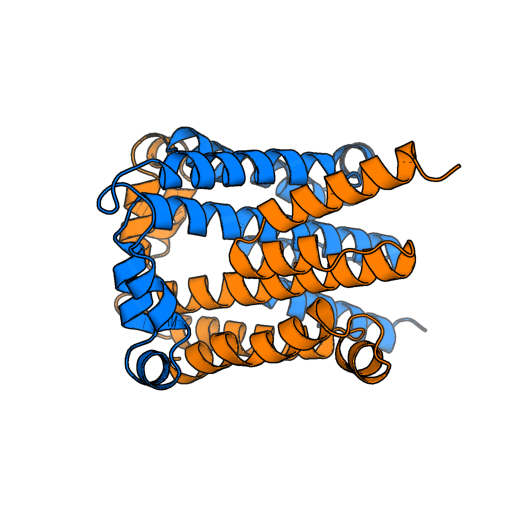7 1 91.94 84 TYR A N 1
ATOM 661 C CA . TYR A 1 84 ? -4.672 16.75 0.882 1 91.94 84 TYR A CA 1
ATOM 662 C C . TYR A 1 84 ? -4.332 17.172 2.309 1 91.94 84 TYR A C 1
ATOM 664 O O . TYR A 1 84 ? -4.68 16.469 3.266 1 91.94 84 TYR A O 1
ATOM 672 N N . LEU A 1 85 ? -3.639 18.281 2.418 1 90.31 85 LEU A N 1
ATOM 673 C CA . LEU A 1 85 ? -3.328 18.797 3.744 1 90.31 85 LEU A CA 1
ATOM 674 C C . LEU A 1 85 ? -4.602 19.094 4.527 1 90.31 85 LEU A C 1
ATOM 676 O O . LEU A 1 85 ? -4.688 18.781 5.723 1 90.31 85 LEU A O 1
ATOM 680 N N . GLU A 1 86 ? -5.492 19.641 3.85 1 90.25 86 GLU A N 1
ATOM 681 C CA . GLU A 1 86 ? -6.766 19.922 4.5 1 90.25 86 GLU A CA 1
ATOM 682 C C . GLU A 1 86 ? -7.477 18.641 4.918 1 90.25 86 GLU A C 1
ATOM 684 O O . GLU A 1 86 ? -8.008 18.547 6.027 1 90.25 86 GLU A O 1
ATOM 689 N N . LEU A 1 87 ? -7.473 17.688 4.055 1 88.25 87 LEU A N 1
ATOM 690 C CA . LEU A 1 87 ? -8.055 16.391 4.387 1 88.25 87 LEU A CA 1
ATOM 691 C C . LEU A 1 87 ? -7.379 15.789 5.621 1 88.25 87 LEU A C 1
ATOM 693 O O . LEU A 1 87 ? -8.039 15.164 6.449 1 88.25 87 LEU A O 1
ATOM 697 N N . GLY A 1 88 ? -6.102 16.078 5.715 1 87 88 GLY A N 1
ATOM 698 C CA . GLY A 1 88 ? -5.293 15.516 6.789 1 87 88 GLY A CA 1
ATOM 699 C C . GLY A 1 88 ? -5.582 16.141 8.141 1 87 88 GLY A C 1
ATOM 700 O O . GLY A 1 88 ? -5.062 15.695 9.164 1 87 88 GLY A O 1
ATOM 701 N N . THR A 1 89 ? -6.379 17.141 8.141 1 87.38 89 THR A N 1
ATOM 702 C CA . THR A 1 89 ? -6.73 17.75 9.414 1 87.38 89 THR A CA 1
ATOM 703 C C . THR A 1 89 ? -7.891 17.016 10.078 1 87.38 89 THR A C 1
ATOM 705 O O . THR A 1 89 ? -8.172 17.219 11.258 1 87.38 89 THR A O 1
ATOM 708 N N . TYR A 1 90 ? -8.523 16.203 9.336 1 87.69 90 TYR A N 1
ATOM 709 C CA . TYR A 1 90 ? -9.586 15.375 9.891 1 87.69 90 TYR A CA 1
ATOM 710 C C . TYR A 1 90 ? -9.016 14.102 10.516 1 87.69 90 TYR A C 1
ATOM 712 O O . TYR A 1 90 ? -8.461 13.258 9.82 1 87.69 90 TYR A O 1
ATOM 720 N N . LYS A 1 91 ? -9.273 13.945 11.773 1 88.5 91 LYS A N 1
ATOM 721 C CA . LYS A 1 91 ? -8.594 12.93 12.578 1 88.5 91 LYS A CA 1
ATOM 722 C C . LYS A 1 91 ? -8.891 11.531 12.047 1 88.5 91 LYS A C 1
ATOM 724 O O . LYS A 1 91 ? -7.988 10.695 11.953 1 88.5 91 LYS A O 1
ATOM 729 N N . ASN A 1 92 ? -10.117 11.273 11.719 1 89.56 92 ASN A N 1
ATOM 730 C CA . ASN A 1 92 ? -10.461 9.93 11.258 1 89.56 92 ASN A CA 1
ATOM 731 C C . ASN A 1 92 ? -9.883 9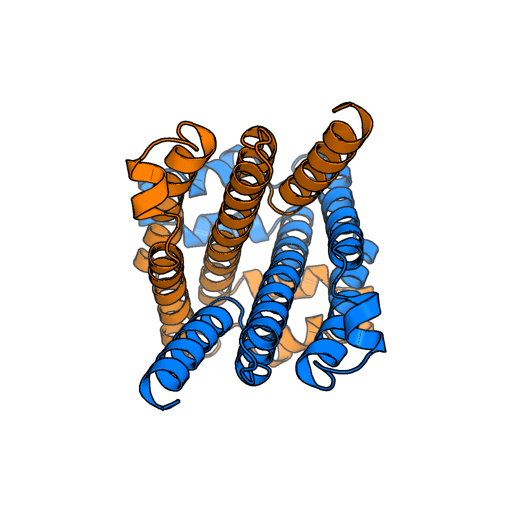.641 9.875 1 89.56 92 ASN A C 1
ATOM 733 O O . ASN A 1 92 ? -9.523 8.5 9.578 1 89.56 92 ASN A O 1
ATOM 737 N N . PHE A 1 93 ? -9.805 10.586 9.047 1 90.75 93 PHE A N 1
ATOM 738 C CA . PHE A 1 93 ? -9.141 10.43 7.758 1 90.75 93 PHE A CA 1
ATOM 739 C C . PHE A 1 93 ? -7.664 10.125 7.941 1 90.75 93 PHE A C 1
ATOM 741 O O . PHE A 1 93 ? -7.121 9.234 7.285 1 90.75 93 PHE A O 1
ATOM 748 N N . ALA A 1 94 ? -7.113 10.875 8.875 1 89.88 94 ALA A N 1
ATOM 749 C CA . ALA A 1 94 ? -5.695 10.664 9.164 1 89.88 94 ALA A CA 1
ATOM 750 C C . ALA A 1 94 ? -5.441 9.25 9.68 1 89.88 94 ALA A C 1
ATOM 752 O O . ALA A 1 94 ? -4.484 8.594 9.266 1 89.88 94 ALA A O 1
ATOM 753 N N . ALA A 1 95 ? -6.273 8.844 10.562 1 92.12 95 ALA A N 1
ATOM 754 C CA . ALA A 1 95 ? -6.141 7.496 11.109 1 92.12 95 ALA A CA 1
ATOM 755 C C . ALA A 1 95 ? -6.273 6.441 10.016 1 92.12 95 ALA A C 1
ATOM 757 O O . ALA A 1 95 ? -5.504 5.477 9.977 1 92.12 95 ALA A O 1
ATOM 758 N N . GLU A 1 96 ? -7.23 6.613 9.164 1 93.56 96 GLU A N 1
ATOM 759 C CA . GLU A 1 96 ? -7.465 5.691 8.062 1 93.56 96 GLU A CA 1
ATOM 760 C C . GLU A 1 96 ? -6.277 5.66 7.105 1 93.56 96 GLU A C 1
ATOM 762 O O . GLU A 1 96 ? -5.859 4.59 6.656 1 93.56 96 GLU A O 1
ATOM 767 N N . GLU A 1 97 ? -5.727 6.793 6.793 1 93.88 97 GLU A N 1
ATOM 768 C CA . GLU A 1 97 ? -4.641 6.895 5.82 1 93.88 97 GLU A CA 1
ATOM 769 C C . GLU A 1 97 ? -3.369 6.234 6.344 1 93.88 97 GLU A C 1
ATOM 771 O O . GLU A 1 97 ? -2.664 5.555 5.594 1 93.88 97 GLU A O 1
ATOM 776 N N . TRP A 1 98 ? -3.027 6.52 7.613 1 95.44 98 TRP A N 1
ATOM 777 C CA . TRP A 1 98 ? -1.837 5.918 8.211 1 95.44 98 TRP A CA 1
ATOM 778 C C . TRP A 1 98 ? -1.94 4.395 8.219 1 95.44 98 TRP A C 1
ATOM 780 O O . TRP A 1 98 ? -1.021 3.703 7.773 1 95.44 98 TRP A O 1
ATOM 790 N N . THR A 1 99 ? -3.035 3.869 8.68 1 97.19 99 THR A N 1
ATOM 791 C CA . THR A 1 99 ? -3.213 2.424 8.766 1 97.19 99 THR A CA 1
ATOM 792 C C . THR A 1 99 ? -3.314 1.808 7.371 1 97.19 99 THR A C 1
ATOM 794 O O . THR A 1 99 ? -2.805 0.71 7.133 1 97.19 99 THR A O 1
ATOM 797 N N . HIS A 1 100 ? -3.916 2.521 6.453 1 98.12 100 HIS A N 1
ATOM 798 C CA . HIS A 1 100 ? -4 2.135 5.051 1 98.12 100 HIS A CA 1
ATOM 799 C C . HIS A 1 100 ? -2.615 1.854 4.473 1 98.12 100 HIS A C 1
ATOM 801 O O . HIS A 1 100 ? -2.379 0.78 3.914 1 98.12 100 HIS A O 1
ATOM 807 N N . GLU A 1 101 ? -1.782 2.729 4.691 1 97.56 101 GLU A N 1
ATOM 808 C CA . GLU A 1 101 ? -0.428 2.641 4.152 1 97.56 101 GLU A CA 1
ATOM 809 C C . GLU A 1 101 ? 0.341 1.479 4.773 1 97.56 101 GLU A C 1
ATOM 811 O O . GLU A 1 101 ? 1.062 0.761 4.082 1 97.56 101 GLU A O 1
ATOM 816 N N . LEU A 1 102 ? 0.218 1.298 6.039 1 98.38 102 LEU A N 1
ATOM 817 C CA . LEU A 1 102 ? 0.977 0.268 6.738 1 98.38 102 LEU A CA 1
ATOM 818 C C . LEU A 1 102 ? 0.526 -1.125 6.312 1 98.38 102 LEU A C 1
ATOM 820 O O . LEU A 1 102 ? 1.348 -2.035 6.184 1 98.38 102 LEU A O 1
ATOM 824 N N . VAL A 1 103 ? -0.774 -1.284 6.109 1 98.81 103 VAL A N 1
ATOM 825 C CA . VAL A 1 103 ? -1.281 -2.562 5.617 1 98.81 103 VAL A CA 1
ATOM 826 C C . VAL A 1 103 ? -0.655 -2.881 4.262 1 98.81 103 VAL A C 1
ATOM 828 O O . VAL A 1 103 ? -0.191 -4 4.035 1 98.81 103 VAL A O 1
ATOM 831 N N . TRP A 1 104 ? -0.565 -1.876 3.445 1 98.88 104 TRP A N 1
ATOM 832 C CA . TRP A 1 104 ? -0.041 -2.08 2.098 1 98.88 104 TRP A CA 1
ATOM 833 C C . TRP A 1 104 ? 1.468 -2.295 2.129 1 98.88 104 TRP A C 1
ATOM 835 O O . TRP A 1 104 ? 2 -3.109 1.371 1 98.88 104 TRP A O 1
ATOM 845 N N . ASP A 1 105 ? 2.16 -1.564 2.992 1 98.88 105 ASP A N 1
ATOM 846 C CA . ASP A 1 105 ? 3.586 -1.83 3.143 1 98.88 105 ASP A CA 1
ATOM 847 C C . ASP A 1 105 ? 3.842 -3.303 3.453 1 98.88 105 ASP A C 1
ATOM 849 O O . ASP A 1 105 ? 4.707 -3.932 2.84 1 98.88 105 ASP A O 1
ATOM 853 N N . LEU A 1 106 ? 3.107 -3.746 4.355 1 98.94 106 LEU A N 1
ATOM 854 C CA . LEU A 1 106 ? 3.303 -5.129 4.777 1 98.94 106 LEU A CA 1
ATOM 855 C C . LEU A 1 106 ? 2.961 -6.094 3.645 1 98.94 106 LEU A C 1
ATOM 857 O O . LEU A 1 106 ? 3.641 -7.105 3.457 1 98.94 106 LEU A O 1
ATOM 861 N N . PHE A 1 107 ? 1.913 -5.859 2.912 1 98.94 107 PHE A N 1
ATOM 862 C CA . PHE A 1 107 ? 1.534 -6.703 1.786 1 98.94 107 PHE A CA 1
ATOM 863 C C . PHE A 1 107 ? 2.668 -6.797 0.771 1 98.94 107 PHE A C 1
ATOM 865 O O . PHE A 1 107 ? 3.057 -7.891 0.363 1 98.94 107 PHE A O 1
ATOM 872 N N . VAL A 1 108 ? 3.18 -5.645 0.383 1 98.94 108 VAL A N 1
ATOM 873 C CA . VAL A 1 108 ? 4.207 -5.625 -0.654 1 98.94 108 VAL A CA 1
ATOM 874 C C . VAL A 1 108 ? 5.508 -6.195 -0.101 1 98.94 108 VAL A C 1
ATOM 876 O O . VAL A 1 108 ? 6.246 -6.883 -0.814 1 98.94 108 VAL A O 1
ATOM 879 N N . GLY A 1 109 ? 5.789 -5.895 1.183 1 98.94 109 GLY A N 1
ATOM 880 C CA . GLY A 1 109 ? 6.926 -6.543 1.818 1 98.94 109 GLY A CA 1
ATOM 881 C C . GLY A 1 109 ? 6.844 -8.055 1.782 1 98.94 109 GLY A C 1
ATOM 882 O O . GLY A 1 109 ? 7.828 -8.727 1.469 1 98.94 109 GLY A O 1
ATOM 883 N N . ARG A 1 110 ? 5.707 -8.516 2.127 1 98.94 110 ARG A N 1
ATOM 884 C CA . ARG A 1 110 ? 5.473 -9.953 2.053 1 98.94 110 ARG A CA 1
ATOM 885 C C . ARG A 1 110 ? 5.684 -10.469 0.633 1 98.94 110 ARG A C 1
ATOM 887 O O . ARG A 1 110 ? 6.258 -11.539 0.435 1 98.94 110 ARG A O 1
ATOM 894 N N . TRP A 1 111 ? 5.16 -9.805 -0.331 1 98.81 111 TRP A N 1
ATOM 895 C CA . TRP A 1 111 ? 5.312 -10.203 -1.726 1 98.81 111 TRP A CA 1
ATOM 896 C C . TRP A 1 111 ? 6.785 -10.273 -2.115 1 98.81 111 TRP A C 1
ATOM 898 O O . TRP A 1 111 ? 7.219 -11.234 -2.754 1 98.81 111 TRP A O 1
ATOM 908 N N . ILE A 1 112 ? 7.516 -9.273 -1.744 1 98.94 112 ILE A N 1
ATOM 909 C CA . ILE A 1 112 ? 8.938 -9.242 -2.066 1 98.94 112 ILE A CA 1
ATOM 910 C C . ILE A 1 112 ? 9.641 -10.422 -1.4 1 98.94 112 ILE A C 1
ATOM 912 O O . ILE A 1 112 ? 10.461 -11.102 -2.027 1 98.94 112 ILE A O 1
ATOM 916 N N . TRP A 1 113 ? 9.312 -10.57 -0.142 1 98.88 113 TRP A N 1
ATOM 917 C CA . TRP A 1 113 ? 9.891 -11.688 0.595 1 98.88 113 TRP A CA 1
ATOM 918 C C . TRP A 1 113 ? 9.586 -13.016 -0.1 1 98.88 113 TRP A C 1
ATOM 920 O O . TRP A 1 113 ? 10.484 -13.828 -0.311 1 98.88 113 TRP A O 1
ATOM 930 N N . LEU A 1 114 ? 8.414 -13.273 -0.531 1 98.69 114 LEU A N 1
ATOM 931 C CA . LEU A 1 114 ? 8.016 -14.508 -1.193 1 98.69 114 LEU A CA 1
ATOM 932 C C . LEU A 1 114 ? 8.688 -14.633 -2.557 1 98.69 114 LEU A C 1
ATOM 934 O O . LEU A 1 114 ? 9.062 -15.734 -2.971 1 98.69 114 LEU A O 1
ATOM 938 N N . GLU A 1 115 ? 8.781 -13.5 -3.248 1 98 115 GLU A N 1
ATOM 939 C CA . GLU A 1 115 ? 9.516 -13.508 -4.516 1 98 115 GLU A CA 1
ATOM 940 C C . GLU A 1 115 ? 10.961 -13.938 -4.312 1 98 115 GLU A C 1
ATOM 942 O O . GLU A 1 115 ? 11.508 -14.703 -5.117 1 98 115 GLU A O 1
ATOM 947 N N . GLY A 1 116 ? 11.531 -13.383 -3.266 1 97.69 116 GLY A N 1
ATOM 948 C CA . GLY A 1 116 ? 12.891 -13.797 -2.953 1 97.69 116 GLY A CA 1
ATOM 949 C C . GLY A 1 116 ? 13.016 -15.289 -2.701 1 97.69 116 GLY A C 1
ATOM 950 O O . GLY A 1 116 ? 13.945 -15.93 -3.191 1 97.69 116 GLY A O 1
ATOM 951 N N . ARG A 1 117 ? 12.109 -15.781 -2 1 96.88 117 ARG A N 1
ATOM 952 C CA . ARG A 1 117 ? 12.109 -17.203 -1.694 1 96.88 117 ARG A CA 1
ATOM 953 C C . ARG A 1 117 ? 11.906 -18.047 -2.957 1 96.88 117 ARG A C 1
ATOM 955 O O . ARG A 1 117 ? 12.594 -19.047 -3.164 1 96.88 117 ARG A O 1
ATOM 962 N N . ARG A 1 118 ? 11.023 -17.609 -3.754 1 96.19 118 ARG A N 1
ATOM 963 C CA . ARG A 1 118 ? 10.703 -18.344 -4.977 1 96.19 118 ARG A CA 1
ATOM 964 C C . ARG A 1 118 ? 11.898 -18.375 -5.926 1 96.19 118 ARG A C 1
ATOM 966 O O . ARG A 1 118 ? 12.164 -19.391 -6.57 1 96.19 118 ARG A O 1
ATOM 973 N N . ARG A 1 119 ? 12.625 -17.312 -5.977 1 96.06 119 ARG A N 1
ATOM 974 C CA . ARG A 1 119 ? 13.719 -17.156 -6.93 1 96.06 119 ARG A CA 1
ATOM 975 C C . ARG A 1 119 ? 15.055 -17.547 -6.301 1 96.06 119 ARG A C 1
ATOM 977 O O . ARG A 1 119 ? 16.078 -17.594 -6.984 1 96.06 119 ARG A O 1
ATOM 984 N N . ASP A 1 120 ? 14.984 -17.734 -5.008 1 95.81 120 ASP A N 1
ATOM 985 C CA . ASP A 1 120 ? 16.203 -18.016 -4.25 1 95.81 120 ASP A CA 1
ATOM 986 C C . ASP A 1 120 ? 17.188 -16.859 -4.332 1 95.81 120 ASP A C 1
ATOM 988 O O . ASP A 1 120 ? 18.359 -17.062 -4.684 1 95.81 120 ASP A O 1
ATOM 992 N N . ILE A 1 121 ? 16.703 -15.703 -4.145 1 96.31 121 ILE A N 1
ATOM 993 C CA . ILE A 1 121 ? 17.516 -14.492 -4.098 1 96.31 121 ILE A CA 1
ATOM 994 C C . ILE A 1 121 ? 17.312 -13.789 -2.762 1 96.31 121 ILE A C 1
ATOM 996 O O . ILE A 1 121 ? 16.203 -13.789 -2.213 1 96.31 121 ILE A O 1
ATOM 1000 N N . PHE A 1 122 ? 18.438 -13.195 -2.252 1 96.31 122 PHE A N 1
ATOM 1001 C CA . PHE A 1 122 ? 18.391 -12.438 -1.006 1 96.31 122 PHE A CA 1
ATOM 1002 C C . PHE A 1 122 ? 17.672 -11.109 -1.207 1 96.31 122 PHE A C 1
ATOM 1004 O O . PHE A 1 122 ? 18.094 -10.289 -2.031 1 96.31 122 PHE A O 1
ATOM 1011 N N . THR A 1 123 ? 16.594 -10.898 -0.436 1 97.81 123 THR A N 1
ATOM 1012 C CA . THR A 1 123 ? 15.797 -9.711 -0.687 1 97.81 123 THR A CA 1
ATOM 1013 C C . THR A 1 123 ? 15.578 -8.922 0.602 1 97.81 123 THR A C 1
ATOM 1015 O O . THR A 1 123 ? 14.773 -7.992 0.638 1 97.81 123 THR A O 1
ATOM 1018 N N . SER A 1 124 ? 16.234 -9.211 1.721 1 98.56 124 SER A N 1
ATOM 1019 C CA . SER A 1 124 ? 16 -8.562 3.004 1 98.56 124 SER A CA 1
ATOM 1020 C C . SER A 1 124 ? 16.25 -7.059 2.916 1 98.56 124 SER A C 1
ATOM 1022 O O . SER A 1 124 ? 15.609 -6.273 3.611 1 98.56 124 SER A O 1
ATOM 1024 N N . HIS A 1 125 ? 17.234 -6.68 2.168 1 98.69 125 HIS A N 1
ATOM 1025 C CA . HIS A 1 125 ? 17.516 -5.254 2.025 1 98.69 125 HIS A CA 1
ATOM 1026 C C . HIS A 1 125 ? 16.344 -4.527 1.37 1 98.69 125 HIS A C 1
ATOM 1028 O O . HIS A 1 125 ? 16 -3.408 1.757 1 98.69 125 HIS A O 1
ATOM 1034 N N . SER A 1 126 ? 15.695 -5.164 0.319 1 98.88 126 SER A N 1
ATOM 1035 C CA . SER A 1 126 ? 14.516 -4.582 -0.324 1 98.88 126 SER A CA 1
ATOM 1036 C C . SER A 1 126 ? 13.32 -4.578 0.619 1 98.88 126 SER A C 1
ATOM 1038 O O . SER A 1 126 ? 12.547 -3.619 0.641 1 98.88 126 SER A O 1
ATOM 1040 N N . VAL A 1 127 ? 13.203 -5.652 1.416 1 98.94 127 VAL A N 1
ATOM 1041 C CA . VAL A 1 127 ? 12.125 -5.762 2.393 1 98.94 127 VAL A CA 1
ATOM 1042 C C . VAL A 1 127 ? 12.281 -4.68 3.459 1 98.94 127 VAL A C 1
ATOM 1044 O O . VAL A 1 127 ? 11.312 -3.996 3.809 1 98.94 127 VAL A O 1
ATOM 1047 N N . LEU A 1 128 ? 13.469 -4.484 3.918 1 98.81 128 LEU A N 1
ATOM 1048 C CA . LEU A 1 128 ? 13.742 -3.471 4.93 1 98.81 128 LEU A CA 1
ATOM 1049 C C . LEU A 1 128 ? 13.445 -2.072 4.398 1 98.81 128 LEU A C 1
ATOM 1051 O O . LEU A 1 128 ? 12.828 -1.261 5.09 1 98.81 128 LEU A O 1
ATOM 1055 N N . LEU A 1 129 ? 13.891 -1.798 3.215 1 98.75 129 LEU A N 1
ATOM 1056 C CA . LEU A 1 129 ? 13.641 -0.483 2.635 1 98.75 129 LEU A CA 1
ATOM 1057 C C . LEU A 1 129 ? 12.148 -0.255 2.43 1 98.75 129 LEU A C 1
ATOM 1059 O O . LEU A 1 129 ? 11.664 0.866 2.586 1 98.75 129 LEU A O 1
ATOM 1063 N N . THR A 1 130 ? 11.398 -1.324 2.041 1 98.88 130 THR A N 1
ATOM 1064 C CA . THR A 1 130 ? 9.953 -1.23 1.909 1 98.88 130 THR A CA 1
ATOM 1065 C C . THR A 1 130 ? 9.305 -0.858 3.242 1 98.88 130 THR A C 1
ATOM 1067 O O . THR A 1 130 ? 8.391 -0.032 3.287 1 98.88 130 THR A O 1
ATOM 1070 N N . ASN A 1 131 ? 9.82 -1.468 4.305 1 98.44 131 ASN A N 1
ATOM 1071 C CA . ASN A 1 131 ? 9.328 -1.136 5.637 1 98.44 131 ASN A CA 1
ATOM 1072 C C . ASN A 1 131 ? 9.602 0.322 5.992 1 98.44 131 ASN A C 1
ATOM 1074 O O . ASN A 1 131 ? 8.781 0.976 6.637 1 98.44 131 ASN A O 1
ATOM 1078 N N . LEU A 1 132 ? 10.68 0.853 5.531 1 95.81 132 LEU A N 1
ATOM 1079 C CA . LEU A 1 132 ? 11.125 2.178 5.953 1 95.81 132 LEU A CA 1
ATOM 1080 C C . LEU A 1 132 ? 10.469 3.264 5.109 1 95.81 132 LEU A C 1
ATOM 1082 O O . LEU A 1 132 ? 9.969 4.254 5.645 1 95.81 132 LEU A O 1
ATOM 1086 N N . ILE A 1 133 ? 10.422 3.02 3.748 1 94.62 133 ILE A N 1
ATOM 1087 C CA . ILE A 1 133 ? 10.008 4.18 2.971 1 94.62 133 ILE A CA 1
ATOM 1088 C C . ILE A 1 133 ? 9.039 3.746 1.871 1 94.62 133 ILE A C 1
ATOM 1090 O O . ILE A 1 133 ? 8.602 4.566 1.061 1 94.62 133 ILE A O 1
ATOM 1094 N N . GLY A 1 134 ? 8.742 2.459 1.742 1 98.12 134 GLY A N 1
ATOM 1095 C CA . GLY A 1 134 ? 7.668 1.977 0.894 1 98.12 134 GLY A CA 1
ATOM 1096 C C . GLY A 1 134 ? 8.109 1.699 -0.531 1 98.12 134 GLY A C 1
ATOM 1097 O O . GLY A 1 134 ? 8.961 0.84 -0.767 1 98.12 134 GLY A O 1
ATOM 1098 N N . PRO A 1 135 ? 7.652 2.451 -1.521 1 98.81 135 PRO A N 1
ATOM 1099 C CA . PRO A 1 135 ? 7.805 2.137 -2.943 1 98.81 135 PRO A CA 1
ATOM 1100 C C . PRO A 1 135 ? 9.266 2.043 -3.375 1 98.81 135 PRO A C 1
ATOM 1102 O O . PRO A 1 135 ? 9.609 1.234 -4.238 1 98.81 135 PRO A O 1
ATOM 1105 N N . PRO A 1 136 ? 10.18 2.809 -2.814 1 98.69 136 PRO A N 1
ATOM 1106 C CA . PRO A 1 136 ? 11.578 2.596 -3.18 1 98.69 136 PRO A CA 1
ATOM 1107 C C . PRO A 1 136 ? 12.055 1.176 -2.883 1 98.69 136 PRO A C 1
ATOM 1109 O O . PRO A 1 136 ? 12.969 0.675 -3.545 1 98.69 136 PRO A O 1
ATOM 1112 N N . GLY A 1 137 ? 11.484 0.532 -1.9 1 98.88 137 GLY A N 1
ATOM 1113 C CA . GLY A 1 137 ? 11.805 -0.862 -1.64 1 98.88 137 GLY A CA 1
ATOM 1114 C C . GLY A 1 137 ? 11.469 -1.78 -2.799 1 98.88 137 GLY A C 1
ATOM 1115 O O . GLY A 1 137 ? 12.211 -2.721 -3.09 1 98.88 137 GLY A O 1
ATOM 1116 N N . LEU A 1 138 ? 10.344 -1.515 -3.445 1 98.88 138 LEU A N 1
ATOM 1117 C CA . LEU A 1 138 ? 9.969 -2.27 -4.633 1 98.88 138 LEU A CA 1
ATOM 1118 C C . LEU A 1 138 ? 10.977 -2.059 -5.758 1 98.88 138 LEU A C 1
ATOM 1120 O O . LEU A 1 138 ? 11.375 -3.016 -6.426 1 98.88 138 LEU A O 1
ATOM 1124 N N . LEU A 1 139 ? 11.32 -0.8 -5.934 1 98.88 139 LEU A N 1
ATOM 1125 C CA . LEU A 1 139 ? 12.297 -0.486 -6.969 1 98.88 139 LEU A CA 1
ATOM 1126 C C . LEU A 1 139 ? 13.617 -1.2 -6.703 1 98.88 139 LEU A C 1
ATOM 1128 O O . LEU A 1 139 ? 14.242 -1.725 -7.629 1 98.88 139 LEU A O 1
ATOM 1132 N N . LEU A 1 140 ? 14.023 -1.193 -5.484 1 98.81 140 LEU A N 1
ATOM 1133 C CA . LEU A 1 140 ? 15.258 -1.883 -5.117 1 98.81 140 LEU A CA 1
ATOM 1134 C C . LEU A 1 140 ? 15.141 -3.381 -5.383 1 98.81 140 LEU A C 1
ATOM 1136 O O . LEU A 1 140 ? 16.094 -4.012 -5.828 1 98.81 140 LEU A O 1
ATOM 1140 N N . HIS A 1 141 ? 14.055 -3.975 -5.113 1 98.75 141 HIS A N 1
ATOM 1141 C CA . HIS A 1 141 ? 13.836 -5.391 -5.379 1 98.75 141 HIS A CA 1
ATOM 1142 C C . HIS A 1 141 ? 13.953 -5.695 -6.871 1 98.75 141 HIS A C 1
ATOM 1144 O O . HIS A 1 141 ? 14.609 -6.66 -7.262 1 98.75 141 HIS A O 1
ATOM 1150 N N . VAL A 1 142 ? 13.289 -4.852 -7.688 1 98.38 142 VAL A N 1
ATOM 1151 C CA . VAL A 1 142 ? 13.328 -5.039 -9.133 1 98.38 142 VAL A CA 1
ATOM 1152 C C . VAL A 1 142 ? 14.773 -4.949 -9.625 1 98.38 142 VAL A C 1
ATOM 1154 O O . VAL A 1 142 ? 15.203 -5.766 -10.445 1 98.38 142 VAL A O 1
ATOM 1157 N N . LEU A 1 143 ? 15.492 -3.982 -9.102 1 98.19 143 LEU A N 1
ATOM 1158 C CA . LEU A 1 143 ? 16.906 -3.848 -9.453 1 98.19 143 LEU A CA 1
ATOM 1159 C C . LEU A 1 143 ? 17.688 -5.086 -9.031 1 98.19 143 LEU A C 1
ATOM 1161 O O . LEU A 1 143 ? 18.531 -5.574 -9.781 1 98.19 143 LEU A O 1
ATOM 1165 N N . THR A 1 144 ? 17.453 -5.578 -7.844 1 98 144 THR A N 1
ATOM 1166 C CA . THR A 1 144 ? 18.109 -6.773 -7.328 1 98 144 THR A CA 1
ATOM 1167 C C . THR A 1 144 ? 17.875 -7.965 -8.25 1 98 144 THR A C 1
ATOM 1169 O O . THR A 1 144 ? 18.812 -8.68 -8.602 1 98 144 THR A O 1
ATOM 1172 N N . VAL A 1 145 ? 16.672 -8.133 -8.695 1 97.31 145 VAL A N 1
ATOM 1173 C CA . VAL A 1 145 ? 16.312 -9.25 -9.57 1 97.31 145 VAL A CA 1
ATOM 1174 C C . VAL A 1 145 ? 17.047 -9.109 -10.906 1 97.31 145 VAL A C 1
ATOM 1176 O O . VAL A 1 145 ? 17.578 -10.086 -11.43 1 97.31 145 VAL A O 1
ATOM 1179 N N . GLN A 1 146 ? 17.062 -7.914 -11.414 1 96.06 146 GLN A N 1
ATOM 1180 C CA . GLN A 1 146 ? 17.719 -7.672 -12.695 1 96.06 146 GLN A CA 1
ATOM 1181 C C . GLN A 1 146 ? 19.219 -7.945 -12.602 1 96.06 146 GLN A C 1
ATOM 1183 O O . GLN A 1 146 ? 19.812 -8.523 -13.516 1 96.06 146 GLN A O 1
ATOM 1188 N N . LEU A 1 147 ? 19.812 -7.527 -11.547 1 95.69 147 LEU A N 1
ATOM 1189 C CA . LEU A 1 147 ? 21.234 -7.719 -11.352 1 95.69 147 LEU A CA 1
ATOM 1190 C C . LEU A 1 147 ? 21.578 -9.195 -11.188 1 95.69 147 LEU A C 1
ATOM 1192 O O . LEU A 1 147 ? 22.594 -9.672 -11.703 1 95.69 147 LEU A O 1
ATOM 1196 N N . TYR A 1 148 ? 20.781 -9.938 -10.461 1 93.5 148 TYR A N 1
ATOM 1197 C CA . TYR A 1 148 ? 20.984 -11.375 -10.312 1 93.5 148 TYR A CA 1
ATOM 1198 C C . TYR A 1 148 ? 20.844 -12.086 -11.648 1 93.5 148 TYR A C 1
ATOM 1200 O O . TYR A 1 148 ? 21.578 -13.039 -11.93 1 93.5 148 TYR A O 1
ATOM 1208 N N . ALA A 1 149 ? 19.875 -11.625 -12.406 1 90 149 ALA A N 1
ATOM 1209 C CA . ALA A 1 149 ? 19.656 -12.242 -13.719 1 90 149 ALA A CA 1
ATOM 1210 C C . ALA A 1 149 ? 20.859 -12 -14.641 1 90 149 ALA A C 1
ATOM 1212 O O . ALA A 1 149 ? 21.156 -12.82 -15.5 1 90 149 ALA A O 1
ATOM 1213 N N . LEU A 1 150 ? 21.5 -10.891 -14.461 1 90.81 150 LEU A N 1
ATOM 1214 C CA . LEU A 1 150 ? 22.656 -10.539 -15.281 1 90.81 150 LEU A CA 1
ATOM 1215 C C . LEU A 1 150 ? 23.891 -11.312 -14.844 1 90.81 150 LEU A C 1
ATOM 1217 O O . LEU A 1 150 ? 24.75 -11.641 -15.672 1 90.81 150 LEU A O 1
ATOM 1221 N N . PHE A 1 151 ? 24.047 -11.617 -13.562 1 84.88 151 PHE A N 1
ATOM 1222 C CA . PHE A 1 151 ? 25.281 -12.188 -13.062 1 84.88 151 PHE A CA 1
ATOM 1223 C C . PHE A 1 151 ? 25.125 -13.672 -12.773 1 84.88 151 PHE A C 1
ATOM 1225 O O . PHE A 1 151 ? 26.109 -14.375 -12.531 1 84.88 151 PHE A O 1
ATOM 1232 N N . ARG A 1 152 ? 24.031 -14.203 -12.43 1 71.62 152 ARG A N 1
ATOM 1233 C CA . ARG A 1 152 ? 23.906 -15.641 -12.234 1 71.62 152 ARG A CA 1
ATOM 1234 C C . ARG A 1 152 ? 23.938 -16.375 -13.57 1 71.62 152 ARG A C 1
ATOM 1236 O O . ARG A 1 152 ? 23.203 -16.047 -14.492 1 71.62 152 ARG A O 1
ATOM 1243 N N . PRO A 1 153 ? 25.188 -17.266 -13.828 1 55.47 153 PRO A N 1
ATOM 1244 C CA . PRO A 1 153 ? 25.5 -18.031 -15.047 1 55.47 153 PRO A CA 1
ATOM 1245 C C . PRO A 1 153 ? 24.375 -18.969 -15.445 1 55.47 153 PRO A C 1
ATOM 1247 O O . PRO A 1 153 ? 23.594 -19.422 -14.602 1 55.47 153 PRO A O 1
ATOM 1250 N N . ILE B 1 1 ? 7.785 18.672 -7.223 1 90.81 1 ILE B N 1
ATOM 1251 C CA . ILE B 1 1 ? 7.027 17.812 -6.324 1 90.81 1 ILE B CA 1
ATOM 1252 C C . ILE B 1 1 ? 5.543 17.875 -6.676 1 90.81 1 ILE B C 1
ATOM 1254 O O . ILE B 1 1 ? 4.898 16.844 -6.859 1 90.81 1 ILE B O 1
ATOM 1258 N N . ALA B 1 2 ? 4.992 19.062 -6.93 1 91.5 2 ALA B N 1
ATOM 1259 C CA . ALA B 1 2 ? 3.578 19.188 -7.27 1 91.5 2 ALA B CA 1
ATOM 1260 C C . ALA B 1 2 ? 3.248 18.422 -8.547 1 91.5 2 ALA B C 1
ATOM 1262 O O . ALA B 1 2 ? 2.186 17.797 -8.641 1 91.5 2 ALA B O 1
ATOM 1263 N N . GLN B 1 3 ? 4.102 18.5 -9.484 1 93.94 3 GLN B N 1
ATOM 1264 C CA . GLN B 1 3 ? 3.883 17.797 -10.734 1 93.94 3 GLN B CA 1
ATOM 1265 C C . GLN B 1 3 ? 3.932 16.281 -10.523 1 93.94 3 GLN B C 1
ATOM 1267 O O . GLN B 1 3 ? 3.145 15.539 -11.109 1 93.94 3 GLN B O 1
ATOM 1272 N N . ALA B 1 4 ? 4.863 15.828 -9.773 1 95.31 4 ALA B N 1
ATOM 1273 C CA . ALA B 1 4 ? 4.945 14.406 -9.453 1 95.31 4 ALA B CA 1
ATOM 1274 C C . ALA B 1 4 ? 3.699 13.938 -8.703 1 95.31 4 ALA B C 1
ATOM 1276 O O . ALA B 1 4 ? 3.189 12.844 -8.961 1 95.31 4 ALA B O 1
ATOM 1277 N N . PHE B 1 5 ? 3.219 14.797 -7.84 1 96.06 5 PHE B N 1
ATOM 1278 C CA . PHE B 1 5 ? 1.992 14.531 -7.094 1 96.06 5 PHE B CA 1
ATOM 1279 C C . PHE B 1 5 ? 0.818 14.32 -8.047 1 96.06 5 PHE B C 1
ATOM 1281 O O . PHE B 1 5 ? 0.077 13.344 -7.918 1 96.06 5 PHE B O 1
ATOM 1288 N N . ALA B 1 6 ? 0.725 15.219 -8.953 1 96.12 6 ALA B N 1
ATOM 1289 C CA . ALA B 1 6 ? -0.357 15.133 -9.93 1 96.12 6 ALA B CA 1
ATOM 1290 C C . ALA B 1 6 ? -0.195 13.898 -10.82 1 96.12 6 ALA B C 1
ATOM 1292 O O . ALA B 1 6 ? -1.174 13.227 -11.141 1 96.12 6 ALA B O 1
ATOM 1293 N N . PHE B 1 7 ? 0.979 13.641 -11.266 1 96.94 7 PHE B N 1
ATOM 1294 C CA . PHE B 1 7 ? 1.264 12.492 -12.125 1 96.94 7 PHE B CA 1
ATOM 1295 C C . PHE B 1 7 ? 0.849 11.195 -11.453 1 96.94 7 PHE B C 1
ATOM 1297 O O . PHE B 1 7 ? 0.167 10.367 -12.055 1 96.94 7 PHE B O 1
ATOM 1304 N N . VAL B 1 8 ? 1.182 11 -10.18 1 97.44 8 VAL B N 1
ATOM 1305 C CA . VAL B 1 8 ? 0.923 9.758 -9.469 1 97.44 8 VAL B CA 1
ATOM 1306 C C . VAL B 1 8 ? -0.56 9.656 -9.117 1 97.44 8 VAL B C 1
ATOM 1308 O O . VAL B 1 8 ? -1.076 8.57 -8.875 1 97.44 8 VAL B O 1
ATOM 1311 N N . THR B 1 9 ? -1.21 10.805 -9.094 1 97.38 9 THR B N 1
ATOM 1312 C CA . THR B 1 9 ? -2.643 10.797 -8.82 1 97.38 9 THR B CA 1
ATOM 1313 C C . THR B 1 9 ? -3.422 10.344 -10.055 1 97.38 9 THR B C 1
ATOM 1315 O O . THR B 1 9 ? -4.355 9.547 -9.953 1 97.38 9 THR B O 1
ATOM 1318 N N . PHE B 1 10 ? -2.973 10.688 -11.242 1 96.94 10 PHE B N 1
ATOM 1319 C CA . PHE B 1 10 ? 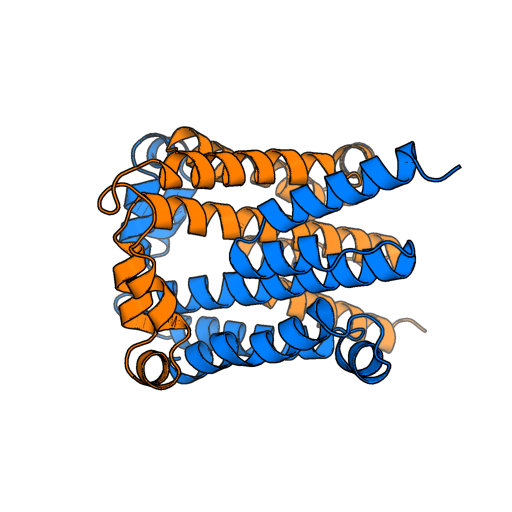-3.842 10.539 -12.406 1 96.94 10 PHE B CA 1
ATOM 1320 C C . PHE B 1 10 ? -3.385 9.375 -13.273 1 96.94 10 PHE B C 1
ATOM 1322 O O . PHE B 1 10 ? -4.207 8.688 -13.883 1 96.94 10 PHE B O 1
ATOM 1329 N N . VAL B 1 11 ? -2.141 9.094 -13.367 1 97.62 11 VAL B N 1
ATOM 1330 C CA . VAL B 1 11 ? -1.638 8.07 -14.273 1 97.62 11 VAL B CA 1
ATOM 1331 C C . VAL B 1 11 ? -2.18 6.703 -13.867 1 97.62 11 VAL B C 1
ATOM 1333 O O . VAL B 1 11 ? -2.664 5.941 -14.703 1 97.62 11 VAL B O 1
ATOM 1336 N N . PRO B 1 12 ? -2.195 6.332 -12.602 1 98.25 12 PRO B N 1
ATOM 1337 C CA . PRO B 1 12 ? -2.715 5.027 -12.18 1 98.25 12 PRO B CA 1
ATOM 1338 C C . PRO B 1 12 ? -4.18 4.824 -12.562 1 98.25 12 PRO B C 1
ATOM 1340 O O . PRO B 1 12 ? -4.625 3.688 -12.742 1 98.25 12 PRO B O 1
ATOM 1343 N N . GLN B 1 13 ? -4.934 5.949 -12.68 1 97.75 13 GLN B N 1
ATOM 1344 C CA . GLN B 1 13 ? -6.352 5.824 -13 1 97.75 13 GLN B CA 1
ATOM 1345 C C . GLN B 1 13 ? -6.559 5.102 -14.328 1 97.75 13 GLN B C 1
ATOM 1347 O O . GLN B 1 13 ? -7.547 4.391 -14.508 1 97.75 13 GLN B O 1
ATOM 1352 N N . ASN B 1 14 ? -5.66 5.289 -15.227 1 98.06 14 ASN B N 1
ATOM 1353 C CA . ASN B 1 14 ? -5.754 4.617 -16.516 1 98.06 14 ASN B CA 1
ATOM 1354 C C . ASN B 1 14 ? -5.621 3.102 -16.375 1 98.06 14 ASN B C 1
ATOM 1356 O O . ASN B 1 14 ? -6.305 2.346 -17.062 1 98.06 14 ASN B O 1
ATOM 1360 N N . PHE B 1 15 ? -4.82 2.633 -15.508 1 98.75 15 PHE B N 1
ATOM 1361 C CA . PHE B 1 15 ? -4.637 1.204 -15.273 1 98.75 15 PHE B CA 1
ATOM 1362 C C . PHE B 1 15 ? -5.816 0.626 -14.508 1 98.75 15 PHE B C 1
ATOM 1364 O O . PHE B 1 15 ? -6.242 -0.503 -14.766 1 98.75 15 PHE B O 1
ATOM 1371 N N . TRP B 1 16 ? -6.312 1.398 -13.586 1 98.69 16 TRP B N 1
ATOM 1372 C CA . TRP B 1 16 ? -7.527 0.979 -12.891 1 98.69 16 TRP B CA 1
ATOM 1373 C C . TRP B 1 16 ? -8.656 0.737 -13.883 1 98.69 16 TRP B C 1
ATOM 1375 O O . TRP B 1 16 ? -9.359 -0.275 -13.797 1 98.69 16 TRP B O 1
ATOM 1385 N N . LEU B 1 17 ? -8.844 1.685 -14.789 1 98.5 17 LEU B N 1
ATOM 1386 C CA . LEU B 1 17 ? -9.898 1.538 -15.789 1 98.5 17 LEU B CA 1
ATOM 1387 C C . LEU B 1 17 ? -9.734 0.235 -16.562 1 98.5 17 LEU B C 1
ATOM 1389 O O . LEU B 1 17 ? -10.711 -0.473 -16.812 1 98.5 17 LEU B O 1
ATOM 1393 N N . LEU B 1 18 ? -8.516 -0.087 -16.906 1 98.56 18 LEU B N 1
ATOM 1394 C CA . LEU B 1 18 ? -8.242 -1.297 -17.672 1 98.56 18 LEU B CA 1
ATOM 1395 C C . LEU B 1 18 ? -8.602 -2.543 -16.859 1 98.56 18 LEU B C 1
ATOM 1397 O O . LEU B 1 18 ? -9.359 -3.395 -17.344 1 98.56 18 LEU B O 1
ATOM 1401 N N . ILE B 1 19 ? -8.18 -2.602 -15.625 1 98.69 19 ILE B N 1
ATOM 1402 C CA . ILE B 1 19 ? -8.289 -3.873 -14.914 1 98.69 19 ILE B CA 1
ATOM 1403 C C . ILE B 1 19 ? -9.672 -3.988 -14.281 1 98.69 19 ILE B C 1
ATOM 1405 O O . ILE B 1 19 ? -10.102 -5.078 -13.898 1 98.69 19 ILE B O 1
ATOM 1409 N N . VAL B 1 20 ? -10.398 -2.896 -14.148 1 98.69 20 VAL B N 1
ATOM 1410 C CA . VAL B 1 20 ? -11.758 -2.957 -13.625 1 98.69 20 VAL B CA 1
ATOM 1411 C C . VAL B 1 20 ? -12.734 -3.271 -14.758 1 98.69 20 VAL B C 1
ATOM 1413 O O . VAL B 1 20 ? -13.602 -4.137 -14.625 1 98.69 20 VAL B O 1
ATOM 1416 N N . PHE B 1 21 ? -12.531 -2.662 -15.953 1 98.38 21 PHE B N 1
ATOM 1417 C CA . PHE B 1 21 ? -13.57 -2.715 -16.969 1 98.38 21 PHE B CA 1
ATOM 1418 C C . PHE B 1 21 ? -13.172 -3.654 -18.109 1 98.38 21 PHE B C 1
ATOM 1420 O O . PHE B 1 21 ? -14.031 -4.133 -18.859 1 98.38 21 PHE B O 1
ATOM 1427 N N . ALA B 1 22 ? -11.875 -3.859 -18.281 1 98.06 22 ALA B N 1
ATOM 1428 C CA . ALA B 1 22 ? -11.398 -4.73 -19.359 1 98.06 22 ALA B CA 1
ATOM 1429 C C . ALA B 1 22 ? -10.297 -5.664 -18.859 1 98.06 22 ALA B C 1
ATOM 1431 O O . ALA B 1 22 ? -9.219 -5.734 -19.438 1 98.06 22 ALA B O 1
ATOM 1432 N N . PRO B 1 23 ? -10.617 -6.445 -17.812 1 97.69 23 PRO B N 1
ATOM 1433 C CA . PRO B 1 23 ? -9.586 -7.254 -17.156 1 97.69 23 PRO B CA 1
ATOM 1434 C C . PRO B 1 23 ? -9.023 -8.344 -18.062 1 97.69 23 PRO B C 1
ATOM 1436 O O . PRO B 1 23 ? -7.898 -8.805 -17.859 1 97.69 23 PRO B O 1
ATOM 1439 N N . ASN B 1 24 ? -9.734 -8.695 -19.141 1 97.12 24 ASN B N 1
ATOM 1440 C CA . ASN B 1 24 ? -9.289 -9.797 -19.984 1 97.12 24 ASN B CA 1
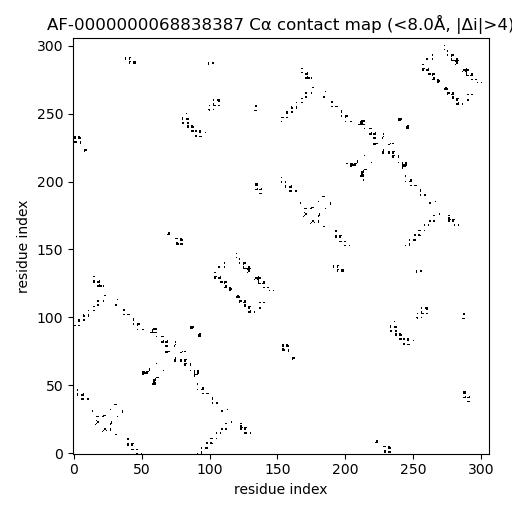ATOM 1441 C C . ASN B 1 24 ? -8.812 -9.297 -21.344 1 97.12 24 ASN B C 1
ATOM 1443 O O . ASN B 1 24 ? -8.461 -10.086 -22.219 1 97.12 24 ASN B O 1
ATOM 1447 N N . TRP B 1 25 ? -8.875 -8.023 -21.516 1 97.81 25 TRP B N 1
ATOM 1448 C CA . TRP B 1 25 ? -8.422 -7.43 -22.766 1 97.81 25 TRP B CA 1
ATOM 1449 C C . TRP B 1 25 ? -6.941 -7.699 -23 1 97.81 25 TRP B C 1
ATOM 1451 O O . TRP B 1 25 ? -6.133 -7.613 -22.078 1 97.81 25 TRP B O 1
ATOM 1461 N N . LYS B 1 26 ? -6.609 -8.031 -24.266 1 98.12 26 LYS B N 1
ATOM 1462 C CA . LYS B 1 26 ? -5.227 -8.328 -24.625 1 98.12 26 LYS B CA 1
ATOM 1463 C C . LYS B 1 26 ? -4.309 -7.152 -24.297 1 98.12 26 LYS B C 1
ATOM 1465 O O . LYS B 1 26 ? -3.188 -7.344 -23.812 1 98.12 26 LYS B O 1
ATOM 1470 N N . VAL B 1 27 ? -4.785 -6.004 -24.547 1 98.19 27 VAL B N 1
ATOM 1471 C CA . VAL B 1 27 ? -4.004 -4.801 -24.281 1 98.19 27 VAL B CA 1
ATOM 1472 C C . VAL B 1 27 ? -3.766 -4.652 -22.781 1 98.19 27 VAL B C 1
ATOM 1474 O O . VAL B 1 27 ? -2.672 -4.273 -22.359 1 98.19 27 VAL B O 1
ATOM 1477 N N . THR B 1 28 ? -4.801 -4.922 -21.953 1 98.56 28 THR B N 1
ATOM 1478 C CA . THR B 1 28 ? -4.652 -4.867 -20.5 1 98.56 28 THR B CA 1
ATOM 1479 C C . THR B 1 28 ? -3.533 -5.793 -20.047 1 98.56 28 THR B C 1
ATOM 1481 O O . THR B 1 28 ? -2.664 -5.383 -19.266 1 98.56 28 THR B O 1
ATOM 1484 N N . ARG B 1 29 ? -3.531 -6.98 -20.547 1 98.12 29 ARG B N 1
ATOM 1485 C CA . ARG B 1 29 ? -2.535 -7.977 -20.156 1 98.12 29 ARG B CA 1
ATOM 1486 C C . ARG B 1 29 ? -1.133 -7.531 -20.562 1 98.12 29 ARG B C 1
ATOM 1488 O O . ARG B 1 29 ? -0.202 -7.586 -19.766 1 98.12 29 ARG B O 1
ATOM 1495 N N . GLN B 1 30 ? -0.989 -7.094 -21.766 1 98.19 30 GLN B N 1
ATOM 1496 C CA . GLN B 1 30 ? 0.31 -6.703 -22.297 1 98.19 30 GLN B CA 1
ATOM 1497 C C . GLN B 1 30 ? 0.895 -5.527 -21.516 1 98.19 30 GLN B C 1
ATOM 1499 O O . GLN B 1 30 ? 2.105 -5.461 -21.297 1 98.19 30 GLN B O 1
ATOM 1504 N N . VAL B 1 31 ? 0.033 -4.664 -21.094 1 98 31 VAL B N 1
ATOM 1505 C CA . VAL B 1 31 ? 0.483 -3.414 -20.5 1 98 31 VAL B CA 1
ATOM 1506 C C . VAL B 1 31 ? 0.692 -3.609 -19 1 98 31 VAL B C 1
ATOM 1508 O O . VAL B 1 31 ? 1.617 -3.039 -18.406 1 98 31 VAL B O 1
ATOM 1511 N N . PHE B 1 32 ? -0.177 -4.438 -18.359 1 98.44 32 PHE B N 1
ATOM 1512 C CA . PHE B 1 32 ? -0.22 -4.301 -16.906 1 98.44 32 PHE B CA 1
ATOM 1513 C C . PHE B 1 32 ? 0.161 -5.613 -16.219 1 98.44 32 PHE B C 1
ATOM 1515 O O . PHE B 1 32 ? 0.294 -5.668 -15 1 98.44 32 PHE B O 1
ATOM 1522 N N . GLU B 1 33 ? 0.442 -6.664 -17.062 1 98.19 33 GLU B N 1
ATOM 1523 C CA . GLU B 1 33 ? 1.041 -7.855 -16.469 1 98.19 33 GLU B CA 1
ATOM 1524 C C . GLU B 1 33 ? 2.486 -7.602 -16.047 1 98.19 33 GLU B C 1
ATOM 1526 O O . GLU B 1 33 ? 2.91 -8.008 -14.969 1 98.19 33 GLU B O 1
ATOM 1531 N N . PRO B 1 34 ? 3.186 -6.898 -16.953 1 98.06 34 PRO B N 1
ATOM 1532 C CA . PRO B 1 34 ? 4.535 -6.559 -16.5 1 98.06 34 PRO B CA 1
ATOM 1533 C C . PRO B 1 34 ? 4.539 -5.488 -15.406 1 98.06 34 PRO B C 1
ATOM 1535 O O . PRO B 1 34 ? 3.572 -4.73 -15.273 1 98.06 34 PRO B O 1
ATOM 1538 N N . LEU B 1 35 ? 5.648 -5.441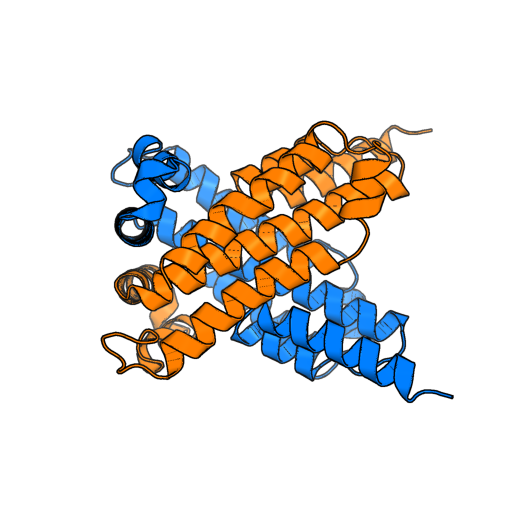 -14.633 1 97.88 35 LEU B N 1
ATOM 1539 C CA . LEU B 1 35 ? 5.719 -4.598 -13.445 1 97.88 35 LEU B CA 1
ATOM 1540 C C . LEU B 1 35 ? 6.086 -3.164 -13.82 1 97.88 35 LEU B C 1
ATOM 1542 O O . LEU B 1 35 ? 6.035 -2.266 -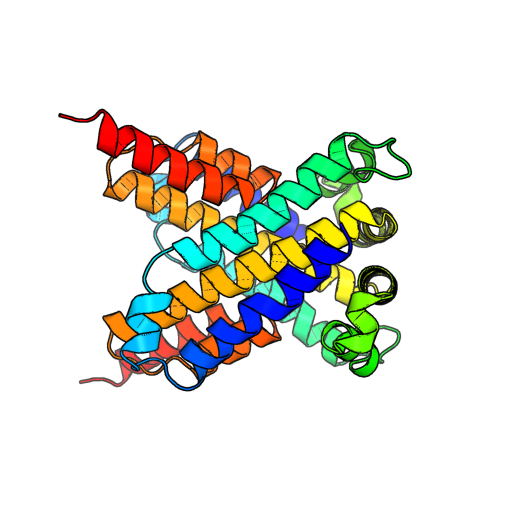12.977 1 97.88 35 LEU B O 1
ATOM 1546 N N . TRP B 1 36 ? 6.32 -2.855 -15.086 1 97.75 36 TRP B N 1
ATOM 1547 C CA . TRP B 1 36 ? 6.945 -1.589 -15.453 1 97.75 36 TRP B CA 1
ATOM 1548 C C . TRP B 1 36 ? 6.023 -0.416 -15.133 1 97.75 36 TRP B C 1
ATOM 1550 O O . TRP B 1 36 ? 6.488 0.652 -14.727 1 97.75 36 TRP B O 1
ATOM 1560 N N . PRO B 1 37 ? 4.719 -0.52 -15.32 1 98.44 37 PRO B N 1
ATOM 1561 C CA . PRO B 1 37 ? 3.879 0.619 -14.938 1 98.44 37 PRO B CA 1
ATOM 1562 C C . PRO B 1 37 ? 4.02 0.988 -13.469 1 98.44 37 PRO B C 1
ATOM 1564 O O . PRO B 1 37 ? 4.066 2.174 -13.125 1 98.44 37 PRO B O 1
ATOM 1567 N N . LEU B 1 38 ? 4.102 -0.005 -12.633 1 98.81 38 LEU B N 1
ATOM 1568 C CA . LEU B 1 38 ? 4.289 0.232 -11.203 1 98.81 38 LEU B CA 1
ATOM 1569 C C . LEU B 1 38 ? 5.648 0.862 -10.93 1 98.81 38 LEU B C 1
ATOM 1571 O O . LEU B 1 38 ? 5.773 1.728 -10.062 1 98.81 38 LEU B O 1
ATOM 1575 N N . CYS B 1 39 ? 6.66 0.432 -11.672 1 98.81 39 CYS B N 1
ATOM 1576 C CA . CYS B 1 39 ? 7.996 0.988 -11.5 1 98.81 39 CYS B CA 1
ATOM 1577 C C . CYS B 1 39 ? 8.023 2.467 -11.867 1 98.81 39 CYS B C 1
ATOM 1579 O O . CYS B 1 39 ? 8.68 3.266 -11.195 1 98.81 39 CYS B O 1
ATOM 1581 N N . ILE B 1 40 ? 7.309 2.828 -12.867 1 98.75 40 ILE B N 1
ATOM 1582 C CA . ILE B 1 40 ? 7.273 4.219 -13.305 1 98.75 40 ILE B CA 1
ATOM 1583 C C . ILE B 1 40 ? 6.664 5.09 -12.203 1 98.75 40 ILE B C 1
ATOM 1585 O O . ILE B 1 40 ? 7.234 6.117 -11.828 1 98.75 40 ILE B O 1
ATOM 1589 N N . VAL B 1 41 ? 5.535 4.703 -11.656 1 98.69 41 VAL B N 1
ATOM 1590 C CA . VAL B 1 41 ? 4.887 5.527 -10.641 1 98.69 41 VAL B CA 1
ATOM 1591 C C . VAL B 1 41 ? 5.723 5.527 -9.359 1 98.69 41 VAL B C 1
ATOM 1593 O O . VAL B 1 41 ? 5.809 6.539 -8.664 1 98.69 41 VAL B O 1
ATOM 1596 N N . ALA B 1 42 ? 6.344 4.395 -9.055 1 98.88 42 ALA B N 1
ATOM 1597 C CA . ALA B 1 42 ? 7.223 4.312 -7.895 1 98.88 42 ALA B CA 1
ATOM 1598 C C . ALA B 1 42 ? 8.422 5.238 -8.047 1 98.88 42 ALA B C 1
ATOM 1600 O O . ALA B 1 42 ? 8.922 5.785 -7.062 1 98.88 42 ALA B O 1
ATOM 1601 N N . LEU B 1 43 ? 8.906 5.449 -9.258 1 98.81 43 LEU B N 1
ATOM 1602 C CA . LEU B 1 43 ? 10.023 6.352 -9.516 1 98.81 43 LEU B CA 1
ATOM 1603 C C . LEU B 1 43 ? 9.641 7.793 -9.211 1 98.81 43 LEU B C 1
ATOM 1605 O O . LEU B 1 43 ? 10.461 8.57 -8.719 1 98.81 43 LEU B O 1
ATOM 1609 N N . PHE B 1 44 ? 8.461 8.156 -9.508 1 98.38 44 PHE B N 1
ATOM 1610 C CA . PHE B 1 44 ? 8.008 9.508 -9.195 1 98.38 44 PHE B CA 1
ATOM 1611 C C . PHE B 1 44 ? 7.902 9.711 -7.688 1 98.38 44 PHE B C 1
ATOM 1613 O O . PHE B 1 44 ? 8.203 10.789 -7.18 1 98.38 44 PHE B O 1
ATOM 1620 N N . HIS B 1 45 ? 7.41 8.664 -7.023 1 98 45 HIS B N 1
ATOM 1621 C CA . HIS B 1 45 ? 7.43 8.727 -5.566 1 98 45 HIS B CA 1
ATOM 1622 C C . HIS B 1 45 ? 8.852 8.891 -5.039 1 98 45 HIS B C 1
ATOM 1624 O O . HIS B 1 45 ? 9.094 9.703 -4.148 1 98 45 HIS B O 1
ATOM 1630 N N . LEU B 1 46 ? 9.766 8.109 -5.586 1 98.06 46 LEU B N 1
ATOM 1631 C CA . LEU B 1 46 ? 11.164 8.219 -5.191 1 98.06 46 LEU B CA 1
ATOM 1632 C C . LEU B 1 46 ? 11.688 9.633 -5.426 1 98.06 46 LEU B C 1
ATOM 1634 O O . LEU B 1 46 ? 12.43 10.172 -4.598 1 98.06 46 LEU B O 1
ATOM 1638 N N . PHE B 1 47 ? 11.344 10.203 -6.496 1 97.12 47 PHE B N 1
ATOM 1639 C CA . PHE B 1 47 ? 11.719 11.578 -6.785 1 97.12 47 PHE B CA 1
ATOM 1640 C C . PHE B 1 47 ? 11.258 12.516 -5.676 1 97.12 47 PHE B C 1
ATOM 1642 O O . PHE B 1 47 ? 12.016 13.375 -5.223 1 97.12 47 PHE B O 1
ATOM 1649 N N . ILE B 1 48 ? 10 12.352 -5.27 1 94.44 48 ILE B N 1
ATOM 1650 C CA . ILE B 1 48 ? 9.453 13.195 -4.215 1 94.44 48 ILE B CA 1
ATOM 1651 C C . ILE B 1 48 ? 10.273 13.031 -2.938 1 94.44 48 ILE B C 1
ATOM 1653 O O . ILE B 1 48 ? 10.625 14.016 -2.283 1 94.44 48 ILE B O 1
ATOM 1657 N N . VAL B 1 49 ? 10.617 11.812 -2.635 1 93.69 49 VAL B N 1
ATOM 1658 C CA . VAL B 1 49 ? 11.375 11.508 -1.43 1 93.69 49 VAL B CA 1
ATOM 1659 C C . VAL B 1 49 ? 12.75 12.172 -1.505 1 93.69 49 VAL B C 1
ATOM 1661 O O . VAL B 1 49 ? 13.164 12.867 -0.575 1 93.69 49 VAL B O 1
ATOM 1664 N N . VAL B 1 50 ? 13.422 12 -2.605 1 93.81 50 VAL B N 1
ATOM 1665 C CA . VAL B 1 50 ? 14.781 12.492 -2.764 1 93.81 50 VAL B CA 1
ATOM 1666 C C . VAL B 1 50 ? 14.781 14.023 -2.803 1 93.81 50 VAL B C 1
ATOM 1668 O O . VAL B 1 50 ? 15.625 14.672 -2.189 1 93.81 50 VAL B O 1
ATOM 1671 N N . ALA B 1 51 ? 13.852 14.625 -3.486 1 91.25 51 ALA B N 1
ATOM 1672 C CA . ALA B 1 51 ? 13.742 16.078 -3.588 1 91.25 51 ALA B CA 1
ATOM 1673 C C . ALA B 1 51 ? 13.438 16.703 -2.229 1 91.25 51 ALA B C 1
ATOM 1675 O O . ALA B 1 51 ? 13.836 17.828 -1.956 1 91.25 51 ALA B O 1
ATOM 1676 N N . SER B 1 52 ? 12.688 15.945 -1.397 1 88 52 SER B N 1
ATOM 1677 C CA . SER B 1 52 ? 12.32 16.438 -0.074 1 88 52 SER B CA 1
ATOM 1678 C C . SER B 1 52 ? 13.484 16.328 0.903 1 88 52 SER B C 1
ATOM 1680 O O . SER B 1 52 ? 13.594 17.109 1.842 1 88 52 SER B O 1
ATOM 1682 N N . ALA B 1 53 ? 14.258 15.266 0.897 1 82 53 ALA B N 1
ATOM 1683 C CA . ALA B 1 53 ? 15.383 15.023 1.805 1 82 53 ALA B CA 1
ATOM 1684 C C . ALA B 1 53 ? 16.406 16.156 1.722 1 82 53 ALA B C 1
ATOM 1686 O O . ALA B 1 53 ? 17.094 16.453 2.699 1 82 53 ALA B O 1
ATOM 1687 N N . GLY B 1 54 ? 16.594 16.781 0.706 1 72.75 54 GLY B N 1
ATOM 1688 C CA . GLY B 1 54 ? 17.578 17.844 0.53 1 72.75 54 GLY B CA 1
ATOM 1689 C C . GLY B 1 54 ? 17.094 19.188 1.041 1 72.75 54 GLY B C 1
ATOM 1690 O O . GLY B 1 54 ? 17.844 20.172 1.015 1 72.75 54 GLY B O 1
ATOM 1691 N N . LYS B 1 55 ? 16 19.156 1.531 1 75.44 55 LYS B N 1
ATOM 1692 C CA . LYS B 1 55 ? 15.453 20.453 1.931 1 75.44 55 LYS B CA 1
ATOM 1693 C C . LYS B 1 55 ? 15.438 20.594 3.451 1 75.44 55 LYS B C 1
ATOM 1695 O O . LYS B 1 55 ? 15.539 19.609 4.176 1 75.44 55 LYS B O 1
ATOM 1700 N N . PRO B 1 56 ? 15.547 21.828 3.881 1 65.19 56 PRO B N 1
ATOM 1701 C CA . PRO B 1 56 ? 15.461 22.031 5.328 1 65.19 56 PRO B CA 1
ATOM 1702 C C . PRO B 1 56 ? 14.195 21.422 5.93 1 65.19 56 PRO B C 1
ATOM 1704 O O . PRO B 1 56 ? 13.211 21.203 5.219 1 65.19 56 PRO B O 1
ATOM 1707 N N . PRO B 1 57 ? 14.312 20.984 7.145 1 59.66 57 PRO B N 1
ATOM 1708 C CA . PRO B 1 57 ? 13.219 20.266 7.809 1 59.66 57 PRO B CA 1
ATOM 1709 C C . PRO B 1 57 ? 11.867 20.953 7.633 1 59.66 57 PRO B C 1
ATOM 1711 O O . PRO B 1 57 ? 10.836 20.297 7.496 1 59.66 57 PRO B O 1
ATOM 1714 N N . GLU B 1 58 ? 11.859 22.266 7.684 1 56.75 58 GLU B N 1
ATOM 1715 C CA . GLU B 1 58 ? 10.602 22.984 7.566 1 56.75 58 GLU B CA 1
ATOM 1716 C C . GLU B 1 58 ? 9.93 22.703 6.227 1 56.75 58 GLU B C 1
ATOM 1718 O O . GLU B 1 58 ? 8.703 22.781 6.113 1 56.75 58 GLU B O 1
ATOM 1723 N N . ALA B 1 59 ? 10.797 22.641 5.242 1 58.31 59 ALA B N 1
ATOM 1724 C CA . ALA B 1 59 ? 10.336 22.484 3.863 1 58.31 59 ALA B CA 1
ATOM 1725 C C . ALA B 1 59 ? 10.531 21.047 3.381 1 58.31 59 ALA B C 1
ATOM 1727 O O . ALA B 1 59 ? 10.062 20.688 2.303 1 58.31 59 ALA B O 1
ATOM 1728 N N . GLY B 1 60 ? 11.266 20.266 4.223 1 61 60 GLY B N 1
ATOM 1729 C CA . GLY B 1 60 ? 11.648 18.922 3.818 1 61 60 GLY B CA 1
ATOM 1730 C C . GLY B 1 60 ? 10.703 17.859 4.332 1 61 60 GLY B C 1
ATOM 1731 O O . GLY B 1 60 ? 9.484 18.047 4.32 1 61 60 GLY B O 1
ATOM 1732 N N . THR B 1 61 ? 11.391 16.75 4.719 1 64.75 61 THR B N 1
ATOM 1733 C CA . THR B 1 61 ? 10.672 15.648 5.352 1 64.75 61 THR B CA 1
ATOM 1734 C C . THR B 1 61 ? 10.391 15.961 6.82 1 64.75 61 THR B C 1
ATOM 1736 O O . THR B 1 61 ? 11.117 16.734 7.441 1 64.75 61 THR B O 1
ATOM 1739 N N . ALA B 1 62 ? 9.031 15.852 7.262 1 77.06 62 ALA B N 1
ATOM 1740 C CA . ALA B 1 62 ? 8.734 16.031 8.68 1 77.06 62 ALA B CA 1
ATOM 1741 C C . ALA B 1 62 ? 9.914 15.609 9.547 1 77.06 62 ALA B C 1
ATOM 1743 O O . ALA B 1 62 ? 10.727 14.781 9.133 1 77.06 62 ALA B O 1
ATOM 1744 N N . PRO B 1 63 ? 10.32 16.422 10.641 1 79.81 63 PRO B N 1
ATOM 1745 C CA . PRO B 1 63 ? 11.406 16 11.539 1 79.81 63 PRO B CA 1
ATOM 1746 C C . PRO B 1 63 ? 11.352 14.516 11.875 1 79.81 63 PRO B C 1
ATOM 1748 O O . PRO B 1 63 ? 10.289 13.984 12.211 1 79.81 63 PRO B O 1
ATOM 1751 N N . ILE B 1 64 ? 12.531 13.945 11.789 1 83.12 64 ILE B N 1
ATOM 1752 C CA . ILE B 1 64 ? 12.648 12.508 12.016 1 83.12 64 ILE B CA 1
ATOM 1753 C C . ILE B 1 64 ? 12.195 12.164 13.43 1 83.12 64 ILE B C 1
ATOM 1755 O O . ILE B 1 64 ? 11.586 11.117 13.664 1 83.12 64 ILE B O 1
ATOM 1759 N N . GLU B 1 65 ? 12.492 13.055 14.305 1 85.62 65 GLU B N 1
ATOM 1760 C CA . GLU B 1 65 ? 12.094 12.836 15.695 1 85.62 65 GLU B CA 1
ATOM 1761 C C . GLU B 1 65 ? 10.578 12.75 15.836 1 85.62 65 GLU B C 1
ATOM 1763 O O . GLU B 1 65 ? 10.07 11.945 16.625 1 85.62 65 GLU B O 1
ATOM 1768 N N . LEU B 1 66 ? 9.922 13.602 15.133 1 87.75 66 LEU B N 1
ATOM 1769 C CA . LEU B 1 66 ? 8.461 13.578 15.141 1 87.75 66 LEU B CA 1
ATOM 1770 C C . LEU B 1 66 ? 7.938 12.273 14.562 1 87.75 66 LEU B C 1
ATOM 1772 O O . LEU B 1 66 ? 7.027 11.664 15.125 1 87.75 66 LEU B O 1
ATOM 1776 N N . PHE B 1 67 ? 8.508 11.891 13.539 1 88.75 67 PHE B N 1
ATOM 1777 C CA . PHE B 1 67 ? 8.117 10.641 12.898 1 88.75 67 PHE B CA 1
ATOM 1778 C C . PHE B 1 67 ? 8.352 9.453 13.836 1 88.75 67 PHE B C 1
ATOM 1780 O O . PHE B 1 67 ? 7.508 8.562 13.93 1 88.75 67 PHE B O 1
ATOM 1787 N N . ASN B 1 68 ? 9.461 9.477 14.523 1 89.81 68 ASN B N 1
ATOM 1788 C CA . ASN B 1 68 ? 9.812 8.398 15.438 1 89.81 68 ASN B CA 1
ATOM 1789 C C . ASN B 1 68 ? 8.781 8.25 16.547 1 89.81 68 ASN B C 1
ATOM 1791 O O . ASN B 1 68 ? 8.609 7.16 17.109 1 89.81 68 ASN B O 1
ATOM 1795 N N . ASN B 1 69 ? 8.141 9.266 16.812 1 91.5 69 ASN B N 1
ATOM 1796 C CA . ASN B 1 69 ? 7.121 9.234 17.859 1 91.5 69 ASN B CA 1
ATOM 1797 C C . ASN B 1 69 ? 5.961 8.32 17.469 1 91.5 69 ASN B C 1
ATOM 1799 O O . ASN B 1 69 ? 5.227 7.852 18.344 1 91.5 69 ASN B O 1
ATOM 1803 N N . LEU B 1 70 ? 5.754 8.047 16.25 1 91.88 70 LEU B N 1
ATOM 1804 C CA . LEU B 1 70 ? 4.711 7.137 15.797 1 91.88 70 LEU B CA 1
ATOM 1805 C C . LEU B 1 70 ? 5.008 5.707 16.234 1 91.88 70 LEU B C 1
ATOM 1807 O O . LEU B 1 70 ? 4.109 4.863 16.266 1 91.88 70 LEU B O 1
ATOM 1811 N N . PHE B 1 71 ? 6.25 5.473 16.578 1 92.38 71 PHE B N 1
ATOM 1812 C CA . PHE B 1 71 ? 6.645 4.117 16.938 1 92.38 71 PHE B CA 1
ATOM 1813 C C . PHE B 1 71 ? 7.094 4.059 18.391 1 92.38 71 PHE B C 1
ATOM 1815 O O . PHE B 1 71 ? 7.75 3.102 18.812 1 92.38 71 PHE B O 1
ATOM 1822 N N . ASN B 1 72 ? 6.852 5.109 19.094 1 93 72 ASN B N 1
ATOM 1823 C CA . ASN B 1 72 ? 6.961 5.109 20.562 1 93 72 ASN B CA 1
ATOM 1824 C C . ASN B 1 72 ? 5.676 4.625 21.219 1 93 72 ASN B C 1
ATOM 1826 O O . ASN B 1 72 ? 4.641 5.293 21.125 1 93 72 ASN B O 1
ATOM 1830 N N . PRO B 1 73 ? 5.746 3.451 21.875 1 89.88 73 PRO B N 1
ATOM 1831 C CA . PRO B 1 73 ? 4.527 2.84 22.406 1 89.88 73 PRO B CA 1
ATOM 1832 C C . PRO B 1 73 ? 3.795 3.748 23.391 1 89.88 73 PRO B C 1
ATOM 1834 O O . PRO B 1 73 ? 2.562 3.738 23.453 1 89.88 73 PRO B O 1
ATOM 1837 N N . VAL B 1 74 ? 4.469 4.508 24.109 1 88.69 74 VAL B N 1
ATOM 1838 C CA . VAL B 1 74 ? 3.861 5.402 25.078 1 88.69 74 VAL B CA 1
ATOM 1839 C C . VAL B 1 74 ? 3.131 6.535 24.375 1 88.69 74 VAL B C 1
ATOM 1841 O O . VAL B 1 74 ? 1.987 6.855 24.703 1 88.69 74 VAL B O 1
ATOM 1844 N N . VAL B 1 75 ? 3.684 7.059 23.359 1 89.25 75 VAL B N 1
ATOM 1845 C CA . VAL B 1 75 ? 3.143 8.211 22.641 1 89.25 75 VAL B CA 1
ATOM 1846 C C . VAL B 1 75 ? 1.956 7.785 21.781 1 89.25 75 VAL B C 1
ATOM 1848 O O . VAL B 1 75 ? 0.908 8.438 21.797 1 89.25 75 VAL B O 1
ATOM 1851 N N . VAL B 1 76 ? 2.082 6.758 21.047 1 86.56 76 VAL B N 1
ATOM 1852 C CA . VAL B 1 76 ? 1.082 6.348 20.078 1 86.56 76 VAL B CA 1
ATOM 1853 C C . VAL B 1 76 ? -0.207 5.945 20.781 1 86.56 76 VAL B C 1
ATOM 1855 O O . VAL B 1 76 ? -1.305 6.168 20.281 1 86.56 76 VAL B O 1
ATOM 1858 N N . GLY B 1 77 ? -0.121 5.344 21.891 1 82.25 77 GLY B N 1
ATOM 1859 C CA . GLY B 1 77 ? -1.294 4.98 22.672 1 82.25 77 GLY B CA 1
ATOM 1860 C C . GLY B 1 77 ? -2.119 6.18 23.094 1 82.25 77 GLY B C 1
ATOM 1861 O O . GLY B 1 77 ? -3.348 6.102 23.172 1 82.25 77 GLY B O 1
ATOM 1862 N N . GLU B 1 78 ? -1.454 7.348 23.312 1 83.88 78 GLU B N 1
ATOM 1863 C CA . GLU B 1 78 ? -2.129 8.523 23.859 1 83.88 78 GLU B CA 1
ATOM 1864 C C . GLU B 1 78 ? -2.436 9.539 22.766 1 83.88 78 GLU B C 1
ATOM 1866 O O . GLU B 1 78 ? -3.51 10.141 22.75 1 83.88 78 GLU B O 1
ATOM 1871 N N . ARG B 1 79 ? -1.451 9.68 21.859 1 91.69 79 ARG B N 1
ATOM 1872 C CA . ARG B 1 79 ? -1.568 10.805 20.938 1 91.69 79 ARG B CA 1
ATOM 1873 C C . ARG B 1 79 ? -1.058 10.422 19.562 1 91.69 79 ARG B C 1
ATOM 1875 O O . ARG B 1 79 ? -0.43 11.242 18.875 1 91.69 79 ARG B O 1
ATOM 1882 N N . GLY B 1 80 ? -1.149 9.164 19.25 1 92.12 80 GLY B N 1
ATOM 1883 C CA . GLY B 1 80 ? -0.633 8.695 17.969 1 92.12 80 GLY B CA 1
ATOM 1884 C C . GLY B 1 80 ? -1.218 9.438 16.781 1 92.12 80 GLY B C 1
ATOM 1885 O O . GLY B 1 80 ? -0.482 9.891 15.906 1 92.12 80 GLY B O 1
ATOM 1886 N N . ILE B 1 81 ? -2.5 9.594 16.812 1 91.94 81 ILE B N 1
ATOM 1887 C CA . ILE B 1 81 ? -3.178 10.258 15.711 1 91.94 81 ILE B CA 1
ATOM 1888 C C . ILE B 1 81 ? -2.766 11.727 15.656 1 91.94 81 ILE B C 1
ATOM 1890 O O . ILE B 1 81 ? -2.551 12.281 14.578 1 91.94 81 ILE B O 1
ATOM 1894 N N . ASP B 1 82 ? -2.557 12.398 16.766 1 93.38 82 ASP B N 1
ATOM 1895 C CA . ASP B 1 82 ? -2.121 13.789 16.812 1 93.38 82 ASP B CA 1
ATOM 1896 C C . ASP B 1 82 ? -0.728 13.953 16.219 1 93.38 82 ASP B C 1
ATOM 1898 O O . ASP B 1 82 ? -0.45 14.945 15.539 1 93.38 82 ASP B O 1
ATOM 1902 N N . VAL B 1 83 ? 0.11 13.023 16.547 1 92.62 83 VAL B N 1
ATOM 1903 C CA . VAL B 1 83 ? 1.454 13.039 15.984 1 92.62 83 VAL B CA 1
ATOM 1904 C C . VAL B 1 83 ? 1.375 12.969 14.461 1 92.62 83 VAL B C 1
ATOM 1906 O O . VAL B 1 83 ? 2.053 13.727 13.766 1 92.62 83 VAL B O 1
ATOM 1909 N N . TYR B 1 84 ? 0.603 12.109 13.969 1 91.88 84 TYR B N 1
ATOM 1910 C CA . TYR B 1 84 ? 0.459 11.953 12.531 1 91.88 84 TYR B CA 1
ATOM 1911 C C . TYR B 1 84 ? -0.141 13.203 11.906 1 91.88 84 TYR B C 1
ATOM 1913 O O . TYR B 1 84 ? 0.254 13.609 10.805 1 91.88 84 TYR B O 1
ATOM 1921 N N . LEU B 1 85 ? -1.098 13.789 12.602 1 90.19 85 LEU B N 1
ATOM 1922 C CA . LEU B 1 85 ? -1.684 15.031 12.125 1 90.19 85 LEU B CA 1
ATOM 1923 C C . LEU B 1 85 ? -0.622 16.125 12 1 90.19 85 LEU B C 1
ATOM 1925 O O . LEU B 1 85 ? -0.609 16.875 11.023 1 90.19 85 LEU B O 1
ATOM 1929 N N . GLU B 1 86 ? 0.185 16.156 12.945 1 90.12 86 GLU B N 1
ATOM 1930 C CA . GLU B 1 86 ? 1.264 17.141 12.906 1 90.12 86 GLU B CA 1
ATOM 1931 C C . GLU B 1 86 ? 2.211 16.859 11.742 1 90.12 86 GLU B C 1
ATOM 1933 O O . GLU B 1 86 ? 2.613 17.781 11.031 1 90.12 86 GLU B O 1
ATOM 1938 N N . LEU B 1 87 ? 2.551 15.633 11.555 1 88.12 87 LEU B N 1
ATOM 1939 C CA . LEU B 1 87 ? 3.383 15.258 10.414 1 88.12 87 LEU B CA 1
ATOM 1940 C C . LEU B 1 87 ? 2.732 15.688 9.102 1 88.12 87 LEU B C 1
ATOM 1942 O O . LEU B 1 87 ? 3.424 16.109 8.172 1 88.12 87 LEU B O 1
ATOM 1946 N N . GLY B 1 88 ? 1.419 15.617 9.117 1 86.81 88 GLY B N 1
ATOM 1947 C CA . GLY B 1 88 ? 0.648 15.914 7.922 1 86.81 88 GLY B CA 1
ATOM 1948 C C . GLY B 1 88 ? 0.616 17.391 7.586 1 86.81 88 GLY B C 1
ATOM 1949 O O . GLY B 1 88 ? 0.102 17.781 6.539 1 86.81 88 GLY B O 1
ATOM 1950 N N . THR B 1 89 ? 1.144 18.172 8.43 1 87.31 89 THR B N 1
ATOM 1951 C CA . THR B 1 89 ? 1.183 19.609 8.148 1 87.31 89 THR B CA 1
ATOM 1952 C C . THR B 1 89 ? 2.398 19.953 7.293 1 87.31 89 THR B C 1
ATOM 1954 O O . THR B 1 89 ? 2.482 21.062 6.746 1 87.31 89 THR B O 1
ATOM 1957 N N . TYR B 1 90 ? 3.289 19.062 7.207 1 87.69 90 TYR B N 1
ATOM 1958 C CA . TYR B 1 90 ? 4.449 19.25 6.344 1 87.69 90 TYR B CA 1
ATOM 1959 C C . TYR B 1 90 ? 4.137 18.844 4.91 1 87.69 90 TYR B C 1
ATOM 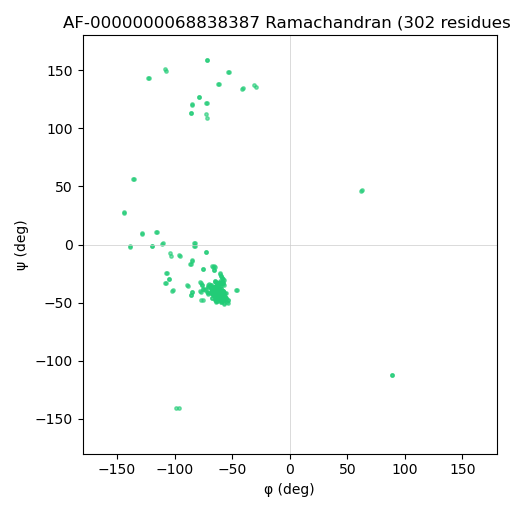1961 O O . TYR B 1 90 ? 3.889 17.672 4.637 1 87.69 90 TYR B O 1
ATOM 1969 N N . LYS B 1 91 ? 4.273 19.781 4.02 1 88.44 91 LYS B N 1
ATOM 1970 C CA . LYS B 1 91 ? 3.775 19.609 2.656 1 88.44 91 LYS B CA 1
ATOM 1971 C C . LYS B 1 91 ? 4.469 18.453 1.948 1 88.44 91 LYS B C 1
ATOM 1973 O O . LYS B 1 91 ? 3.818 17.672 1.258 1 88.44 91 LYS B O 1
ATOM 1978 N N . ASN B 1 92 ? 5.746 18.344 2.102 1 89.62 92 ASN B N 1
ATOM 1979 C CA . ASN B 1 92 ? 6.465 17.297 1.402 1 89.62 92 ASN B CA 1
ATOM 1980 C C . ASN B 1 92 ? 6.141 15.914 1.984 1 89.62 92 ASN B C 1
ATOM 1982 O O . ASN B 1 92 ? 6.109 14.922 1.259 1 89.62 92 ASN B O 1
ATOM 1986 N N . PHE B 1 93 ? 5.938 15.828 3.219 1 90.69 93 PHE B N 1
ATOM 1987 C CA . PHE B 1 93 ? 5.488 14.586 3.836 1 90.69 93 PHE B CA 1
ATOM 1988 C C . PHE B 1 93 ? 4.117 14.18 3.303 1 90.69 93 PHE B C 1
ATOM 1990 O O . PHE B 1 93 ? 3.896 13.016 2.969 1 90.69 93 PHE B O 1
ATOM 1997 N N . ALA B 1 94 ? 3.293 15.203 3.23 1 89.88 94 ALA B N 1
ATOM 1998 C CA . ALA B 1 94 ? 1.949 14.961 2.719 1 89.88 94 ALA B CA 1
ATOM 1999 C C . ALA B 1 94 ? 1.996 14.453 1.28 1 89.88 94 ALA B C 1
ATOM 2001 O O . ALA B 1 94 ? 1.283 13.508 0.925 1 89.88 94 ALA B O 1
ATOM 2002 N N . ALA B 1 95 ? 2.801 15.078 0.51 1 92.19 95 ALA B N 1
ATOM 2003 C CA . ALA B 1 95 ? 2.939 14.664 -0.885 1 92.19 95 ALA B CA 1
ATOM 2004 C C . ALA B 1 95 ? 3.457 13.234 -0.984 1 92.19 95 ALA B C 1
ATOM 2006 O O . ALA B 1 95 ? 2.961 12.445 -1.792 1 92.19 95 ALA B O 1
ATOM 2007 N N . GLU B 1 96 ? 4.43 12.906 -0.194 1 93.56 96 GLU B N 1
ATOM 2008 C CA . GLU B 1 96 ? 5.012 11.57 -0.177 1 93.56 96 GLU B CA 1
ATOM 2009 C C . GLU B 1 96 ? 3.986 10.531 0.269 1 93.56 96 GLU B C 1
ATOM 2011 O O . GLU B 1 96 ? 3.9 9.445 -0.314 1 93.56 96 GLU B O 1
ATOM 2016 N N . GLU B 1 97 ? 3.217 10.836 1.263 1 93.88 97 GLU B N 1
ATOM 2017 C CA . GLU B 1 97 ? 2.262 9.891 1.831 1 93.88 97 GLU B CA 1
ATOM 2018 C C . GLU B 1 97 ? 1.14 9.578 0.845 1 93.88 97 GLU B C 1
ATOM 2020 O O . GLU B 1 97 ? 0.723 8.43 0.713 1 93.88 97 GLU B O 1
ATOM 2025 N N . TRP B 1 98 ? 0.59 10.641 0.224 1 95.44 98 TRP B N 1
ATOM 2026 C CA . TRP B 1 98 ? -0.479 10.438 -0.75 1 95.44 98 TRP B CA 1
ATOM 2027 C C . TRP B 1 98 ? -0.006 9.562 -1.907 1 95.44 98 TRP B C 1
ATOM 2029 O O . TRP B 1 98 ? -0.667 8.586 -2.268 1 95.44 98 TRP B O 1
ATOM 2039 N N . THR B 1 99 ? 1.122 9.875 -2.473 1 97.12 99 THR B N 1
ATOM 2040 C CA . THR B 1 99 ? 1.636 9.125 -3.613 1 97.12 99 THR B CA 1
ATOM 2041 C C . THR B 1 99 ? 2.051 7.719 -3.195 1 97.12 99 THR B C 1
ATOM 2043 O O . THR B 1 99 ? 1.859 6.762 -3.945 1 97.12 99 THR B O 1
ATOM 2046 N N . HIS B 1 100 ? 2.568 7.586 -2.004 1 98.12 100 HIS B N 1
ATOM 2047 C CA . HIS B 1 100 ? 2.908 6.301 -1.404 1 98.12 100 HIS B CA 1
ATOM 2048 C C . HIS B 1 100 ? 1.715 5.352 -1.419 1 98.12 100 HIS B C 1
ATOM 2050 O O . HIS B 1 100 ? 1.815 4.23 -1.917 1 98.12 100 HIS B O 1
ATOM 2056 N N . GLU B 1 101 ? 0.679 5.832 -0.975 1 97.56 101 GLU B N 1
ATOM 2057 C CA . GLU B 1 101 ? -0.538 5.035 -0.856 1 97.56 101 GLU B CA 1
ATOM 2058 C C . GLU B 1 101 ? -1.068 4.629 -2.229 1 97.56 101 GLU B C 1
ATOM 2060 O O . GLU B 1 101 ? -1.5 3.49 -2.422 1 97.56 101 GLU B O 1
ATOM 2065 N N . LEU B 1 102 ? -1.056 5.516 -3.154 1 98.38 102 LEU B N 1
ATOM 2066 C CA . LEU B 1 102 ? -1.616 5.254 -4.477 1 98.38 102 LEU B CA 1
ATOM 2067 C C . LEU B 1 102 ? -0.791 4.207 -5.219 1 98.38 102 LEU B C 1
ATOM 2069 O O . LEU B 1 102 ? -1.342 3.369 -5.934 1 98.38 102 LEU B O 1
ATOM 2073 N N . VAL B 1 103 ? 0.525 4.273 -5.055 1 98.88 103 VAL B N 1
ATOM 2074 C CA . VAL B 1 103 ? 1.385 3.266 -5.664 1 98.88 103 VAL B CA 1
ATOM 2075 C C . VAL B 1 103 ? 1.019 1.884 -5.125 1 98.88 103 VAL B C 1
ATOM 2077 O O . VAL B 1 103 ? 0.874 0.929 -5.891 1 98.88 103 VAL B O 1
ATOM 2080 N N . TRP B 1 104 ? 0.778 1.831 -3.854 1 98.88 104 TRP B N 1
ATOM 2081 C CA . TRP B 1 104 ? 0.483 0.549 -3.221 1 98.88 104 TRP B CA 1
ATOM 2082 C C . TRP B 1 104 ? -0.919 0.073 -3.586 1 98.88 104 TRP B C 1
ATOM 2084 O O . TRP B 1 104 ? -1.141 -1.122 -3.797 1 98.88 104 TRP B O 1
ATOM 2094 N N . ASP B 1 105 ? -1.864 0.998 -3.65 1 98.88 105 ASP B N 1
ATOM 2095 C CA . ASP B 1 105 ? -3.189 0.605 -4.117 1 98.88 105 ASP B CA 1
ATOM 2096 C C . ASP B 1 105 ? -3.107 -0.096 -5.473 1 98.88 105 ASP B C 1
ATOM 2098 O O . ASP B 1 105 ? -3.713 -1.153 -5.668 1 98.88 105 ASP B O 1
ATOM 2102 N N . LEU B 1 106 ? -2.402 0.518 -6.305 1 98.94 106 LEU B N 1
ATOM 2103 C CA . LEU B 1 106 ? -2.297 -0.031 -7.648 1 98.94 106 LEU B CA 1
ATOM 2104 C C . LEU B 1 106 ? -1.597 -1.387 -7.633 1 98.94 106 LEU B C 1
ATOM 2106 O O . LEU B 1 106 ? -1.981 -2.299 -8.367 1 98.94 106 LEU B O 1
ATOM 2110 N N . PHE B 1 107 ? -0.558 -1.552 -6.863 1 98.94 107 PHE B N 1
ATOM 2111 C CA . PHE B 1 107 ? 0.148 -2.822 -6.758 1 98.94 107 PHE B CA 1
ATOM 2112 C C . PHE B 1 107 ? -0.798 -3.932 -6.316 1 98.94 107 PHE B C 1
ATOM 2114 O O . PHE B 1 107 ? -0.854 -4.992 -6.941 1 98.94 107 PHE B O 1
ATOM 2121 N N . VAL B 1 108 ? -1.529 -3.674 -5.25 1 98.94 108 VAL B N 1
ATOM 2122 C CA . VAL B 1 108 ? -2.398 -4.711 -4.703 1 98.94 108 VAL B CA 1
ATOM 2123 C C . VAL B 1 108 ? -3.578 -4.945 -5.641 1 98.94 108 VAL B C 1
ATOM 2125 O O . VAL B 1 108 ? -4.031 -6.082 -5.805 1 98.94 108 VAL B O 1
ATOM 2128 N N . GLY B 1 109 ? -4.074 -3.854 -6.25 1 98.88 109 GLY B N 1
ATOM 2129 C CA . GLY B 1 109 ? -5.082 -4.031 -7.281 1 98.88 109 GLY B CA 1
ATOM 2130 C C . GLY B 1 109 ? -4.629 -4.938 -8.406 1 98.88 109 GLY B C 1
ATOM 2131 O O . GLY B 1 109 ? -5.375 -5.824 -8.844 1 98.88 109 GLY B O 1
ATOM 2132 N N . ARG B 1 110 ? -3.469 -4.668 -8.852 1 98.94 110 ARG B N 1
ATOM 2133 C CA . ARG B 1 110 ? -2.881 -5.523 -9.875 1 98.94 110 ARG B CA 1
ATOM 2134 C C . ARG B 1 110 ? -2.787 -6.969 -9.398 1 98.94 110 ARG B C 1
ATOM 2136 O O . ARG B 1 110 ? -3.057 -7.898 -10.164 1 98.94 110 ARG B O 1
ATOM 2143 N N . TRP B 1 111 ? -2.33 -7.184 -8.211 1 98.81 111 TRP B N 1
ATOM 2144 C CA . TRP B 1 111 ? -2.211 -8.523 -7.656 1 98.81 111 TRP B CA 1
ATOM 2145 C C . TRP B 1 111 ? -3.564 -9.227 -7.637 1 98.81 111 TRP B C 1
ATOM 2147 O O . TRP B 1 111 ? -3.67 -10.398 -8.023 1 98.81 111 TRP B O 1
ATOM 2157 N N . ILE B 1 112 ? -4.562 -8.531 -7.191 1 98.94 112 ILE B N 1
ATOM 2158 C CA . ILE B 1 112 ? -5.898 -9.109 -7.133 1 98.94 112 ILE B CA 1
ATOM 2159 C C . ILE B 1 112 ? -6.363 -9.477 -8.539 1 98.94 112 ILE B C 1
ATOM 2161 O O . ILE B 1 112 ? -6.91 -10.562 -8.758 1 98.94 112 ILE B O 1
ATOM 2165 N N . TRP B 1 113 ? -6.16 -8.516 -9.414 1 98.88 113 TRP B N 1
ATOM 2166 C CA . TRP B 1 113 ? -6.527 -8.758 -10.805 1 98.88 113 TRP B CA 1
ATOM 2167 C C . TRP B 1 113 ? -5.828 -10 -11.344 1 98.88 113 TRP B C 1
ATOM 2169 O O . TRP B 1 113 ? -6.465 -10.867 -11.945 1 98.88 113 TRP B O 1
ATOM 2179 N N . LEU B 1 114 ? -4.586 -10.188 -11.125 1 98.69 114 LEU B N 1
ATOM 2180 C CA . LEU B 1 114 ? -3.818 -11.336 -11.609 1 98.69 114 LEU B CA 1
ATOM 2181 C C . LEU B 1 114 ? -4.273 -12.617 -10.922 1 98.69 114 LEU B C 1
ATOM 2183 O O . LEU B 1 114 ? -4.309 -13.68 -11.547 1 98.69 114 LEU B O 1
ATOM 2187 N N . GLU B 1 115 ? -4.566 -12.516 -9.633 1 98 115 GLU B N 1
ATOM 2188 C CA . GLU B 1 115 ? -5.113 -13.664 -8.922 1 98 115 GLU B CA 1
ATOM 2189 C C . GLU B 1 115 ? -6.43 -14.125 -9.547 1 98 115 GLU B C 1
ATOM 2191 O O . GLU B 1 115 ? -6.668 -15.328 -9.688 1 98 115 GLU B O 1
ATOM 2196 N N . GLY B 1 116 ? -7.23 -13.133 -9.844 1 97.69 116 GLY B N 1
ATOM 2197 C CA . GLY B 1 116 ? -8.477 -13.477 -10.523 1 97.69 116 GLY B CA 1
ATOM 2198 C C . GLY B 1 116 ? -8.258 -14.203 -11.836 1 97.69 116 GLY B C 1
ATOM 2199 O O . GLY B 1 116 ? -8.938 -15.188 -12.133 1 97.69 116 GLY B O 1
ATOM 2200 N N . ARG B 1 117 ? -7.344 -13.727 -12.555 1 96.88 117 ARG B N 1
ATOM 2201 C CA . ARG B 1 117 ? -7.031 -14.344 -13.844 1 96.88 117 ARG B CA 1
ATOM 2202 C C . ARG B 1 117 ? -6.48 -15.75 -13.656 1 96.88 117 ARG B C 1
ATOM 2204 O O . ARG B 1 117 ? -6.867 -16.672 -14.375 1 96.88 117 ARG B O 1
ATOM 2211 N N . ARG B 1 118 ? -5.641 -15.891 -12.719 1 96.19 118 ARG B N 1
ATOM 2212 C CA . ARG B 1 118 ? -5.012 -17.188 -12.461 1 96.19 118 ARG B CA 1
ATOM 2213 C C . ARG B 1 118 ? -6.043 -18.219 -12.016 1 96.19 118 ARG B C 1
ATOM 2215 O O . ARG B 1 118 ? -5.973 -19.375 -12.422 1 96.19 118 ARG B O 1
ATOM 2222 N N . ARG B 1 119 ? -6.996 -17.797 -11.258 1 96.06 119 ARG B N 1
ATOM 2223 C CA . ARG B 1 119 ? -7.973 -18.719 -10.672 1 96.06 119 ARG B CA 1
ATOM 2224 C C . ARG B 1 119 ? -9.234 -18.781 -11.516 1 96.06 119 ARG B C 1
ATOM 2226 O O . ARG B 1 119 ? -10.133 -19.578 -11.234 1 96.06 119 ARG B O 1
ATOM 2233 N N . ASP B 1 120 ? -9.289 -17.891 -12.469 1 95.81 120 ASP B N 1
ATOM 2234 C CA . ASP B 1 120 ? -10.469 -17.781 -13.32 1 95.81 120 ASP B CA 1
ATOM 2235 C C . ASP B 1 120 ? -11.695 -17.391 -12.5 1 95.81 120 ASP B C 1
ATOM 2237 O O . ASP B 1 120 ? -12.727 -18.062 -12.562 1 95.81 120 ASP B O 1
ATOM 2241 N N . ILE B 1 121 ? -11.539 -16.438 -11.68 1 96.31 121 ILE B N 1
ATOM 2242 C CA . ILE B 1 121 ? -12.625 -15.891 -10.883 1 96.31 121 ILE B CA 1
ATOM 2243 C C . ILE B 1 121 ? -12.758 -14.391 -11.156 1 96.31 121 ILE B C 1
ATOM 2245 O O . ILE B 1 121 ? -11.758 -13.703 -11.375 1 96.31 121 ILE B O 1
ATOM 2249 N N . PHE B 1 122 ? -14.047 -13.922 -11.164 1 96.31 122 PHE B N 1
ATOM 2250 C CA . PHE B 1 122 ? -14.336 -12.508 -11.367 1 96.31 122 PHE B CA 1
ATOM 2251 C C . PHE B 1 122 ? -13.938 -11.695 -10.133 1 96.31 122 PHE B C 1
ATOM 2253 O O . PHE B 1 122 ? -14.438 -11.938 -9.039 1 96.31 122 PHE B O 1
ATOM 2260 N N . THR B 1 123 ? -13.055 -10.719 -10.336 1 97.88 123 THR B N 1
ATOM 2261 C CA . THR B 1 123 ? -12.539 -10.008 -9.172 1 97.88 123 THR B CA 1
ATOM 2262 C C . THR B 1 123 ? -12.68 -8.5 -9.359 1 97.88 123 THR B C 1
ATOM 2264 O O . THR B 1 123 ? -12.141 -7.719 -8.578 1 97.88 123 THR B O 1
ATOM 2267 N N . SER B 1 124 ? -13.375 -7.977 -10.375 1 98.56 124 SER B N 1
ATOM 2268 C CA . SER B 1 124 ? -13.461 -6.547 -10.664 1 98.56 124 SER B CA 1
ATOM 2269 C C . SER B 1 124 ? -14.062 -5.781 -9.484 1 98.56 124 SER B C 1
ATOM 2271 O O . SER B 1 124 ? -13.703 -4.625 -9.242 1 98.56 124 SER B O 1
ATOM 2273 N N . HIS B 1 125 ? -15 -6.367 -8.836 1 98.69 125 HIS B N 1
ATOM 2274 C CA . HIS B 1 125 ? -15.602 -5.695 -7.688 1 98.69 125 HIS B CA 1
ATOM 2275 C C . HIS B 1 125 ? -14.578 -5.48 -6.582 1 98.69 125 HIS B C 1
ATOM 2277 O O . HIS B 1 125 ? -14.57 -4.434 -5.926 1 98.69 125 HIS B O 1
ATOM 2283 N N . SER B 1 126 ? -13.68 -6.504 -6.328 1 98.88 126 SER B N 1
ATOM 2284 C CA . SER B 1 126 ? -12.617 -6.363 -5.34 1 98.88 126 SER B CA 1
ATOM 2285 C C . SER B 1 126 ? -11.57 -5.348 -5.789 1 98.88 126 SER B C 1
ATOM 2287 O O . SER B 1 126 ? -11.07 -4.57 -4.977 1 98.88 126 SER B O 1
ATOM 2289 N N . VAL B 1 127 ? -11.289 -5.352 -7.098 1 98.94 127 VAL B N 1
ATOM 2290 C CA . VAL B 1 127 ? -10.344 -4.402 -7.676 1 98.94 127 VAL B CA 1
ATOM 2291 C C . VAL B 1 127 ? -10.883 -2.98 -7.539 1 98.94 127 VAL B C 1
ATOM 2293 O O . VAL B 1 127 ? -10.164 -2.072 -7.121 1 98.94 127 VAL B O 1
ATOM 2296 N N . LEU B 1 128 ? -12.125 -2.797 -7.816 1 98.81 128 LEU B N 1
ATOM 2297 C CA . LEU B 1 128 ? -12.758 -1.487 -7.715 1 98.81 128 LEU B CA 1
ATOM 2298 C C . LEU B 1 128 ? -12.75 -0.992 -6.27 1 98.81 128 LEU B C 1
ATOM 2300 O O . LEU B 1 128 ? -12.438 0.171 -6.012 1 98.81 128 LEU B O 1
ATOM 2304 N N . LEU B 1 129 ? -13.109 -1.848 -5.371 1 98.75 129 LEU B N 1
ATOM 2305 C CA . LEU B 1 129 ? -13.125 -1.451 -3.967 1 98.75 129 LEU B CA 1
ATOM 2306 C C . LEU B 1 129 ? -11.719 -1.108 -3.482 1 98.75 129 LEU B C 1
ATOM 2308 O O . LEU B 1 129 ? -11.539 -0.203 -2.664 1 98.75 129 LEU B O 1
ATOM 2312 N N . THR B 1 130 ? -10.688 -1.854 -3.965 1 98.88 130 THR B N 1
ATOM 2313 C CA . THR B 1 130 ? -9.297 -1.544 -3.639 1 98.88 130 THR B CA 1
ATOM 2314 C C . THR B 1 130 ? -8.93 -0.144 -4.121 1 98.88 130 THR B C 1
ATOM 2316 O O . THR B 1 130 ? -8.258 0.606 -3.41 1 98.88 130 THR B O 1
ATOM 2319 N N . ASN B 1 131 ? -9.406 0.181 -5.324 1 98.44 131 ASN B N 1
ATOM 2320 C CA . ASN B 1 131 ? -9.172 1.521 -5.852 1 98.44 131 ASN B CA 1
ATOM 2321 C C . ASN B 1 131 ? -9.844 2.588 -4.996 1 98.44 131 ASN B C 1
ATOM 2323 O O . ASN B 1 131 ? -9.289 3.672 -4.801 1 98.44 131 ASN B O 1
ATOM 2327 N N . LEU B 1 132 ? -10.961 2.289 -4.422 1 95.88 132 LEU B N 1
ATOM 2328 C CA . LEU B 1 132 ? -11.758 3.289 -3.729 1 95.88 132 LEU B CA 1
ATOM 2329 C C . LEU B 1 132 ? -11.297 3.453 -2.285 1 95.88 132 LEU B C 1
ATOM 2331 O O . LEU B 1 132 ? -11.133 4.578 -1.805 1 95.88 132 LEU B O 1
ATOM 2335 N N . ILE B 1 133 ? -11.023 2.273 -1.606 1 94.75 133 ILE B N 1
ATOM 2336 C CA . ILE B 1 133 ? -10.82 2.469 -0.176 1 94.75 133 ILE B CA 1
ATOM 2337 C C . ILE B 1 133 ? -9.656 1.607 0.301 1 94.75 133 ILE B C 1
ATOM 2339 O O . ILE B 1 133 ? -9.336 1.582 1.493 1 94.75 133 ILE B O 1
ATOM 2343 N N . GLY B 1 134 ? -9.039 0.82 -0.563 1 98.12 134 GLY B N 1
ATOM 2344 C CA . GLY B 1 134 ? -7.781 0.15 -0.271 1 98.12 134 GLY B CA 1
ATOM 2345 C C . GLY B 1 134 ? -7.965 -1.215 0.367 1 98.12 134 GLY B C 1
ATOM 2346 O O . GLY B 1 134 ? -8.547 -2.117 -0.243 1 98.12 134 GLY B O 1
ATOM 2347 N N . PRO B 1 135 ? -7.594 -1.416 1.628 1 98.81 135 PRO B N 1
ATOM 2348 C CA . PRO B 1 135 ? -7.496 -2.73 2.27 1 98.81 135 PRO B CA 1
ATOM 2349 C C . PRO B 1 135 ? -8.828 -3.473 2.299 1 98.81 135 PRO B C 1
ATOM 2351 O O . PRO B 1 135 ? -8.859 -4.703 2.188 1 98.81 135 PRO B O 1
ATOM 2354 N N . PRO B 1 136 ? -9.961 -2.816 2.42 1 98.69 136 PRO B N 1
ATOM 2355 C CA . PRO B 1 136 ? -11.219 -3.564 2.32 1 98.69 136 PRO B CA 1
ATOM 2356 C C . PRO B 1 136 ? -11.359 -4.297 0.989 1 98.69 136 PRO B C 1
ATOM 2358 O O . PRO B 1 136 ? -12.039 -5.328 0.918 1 98.69 136 PRO B O 1
ATOM 2361 N N . GLY B 1 137 ? -10.766 -3.785 -0.054 1 98.88 137 GLY B N 1
ATOM 2362 C CA . GLY B 1 137 ? -10.766 -4.492 -1.324 1 98.88 137 GLY B CA 1
ATOM 2363 C C . GLY B 1 137 ? -10.078 -5.844 -1.255 1 98.88 137 GLY B C 1
ATOM 2364 O O . GLY B 1 137 ? -10.523 -6.805 -1.877 1 98.88 137 GLY B O 1
ATOM 2365 N N . LEU B 1 138 ? -8.992 -5.914 -0.514 1 98.88 138 LEU B N 1
ATOM 2366 C CA . LEU B 1 138 ? -8.305 -7.18 -0.295 1 98.88 138 LEU B CA 1
ATOM 2367 C C . LEU B 1 138 ? -9.195 -8.164 0.458 1 98.88 138 LEU B C 1
ATOM 2369 O O . LEU B 1 138 ? -9.266 -9.344 0.104 1 98.88 138 LEU B O 1
ATOM 2373 N N . LEU B 1 139 ? -9.82 -7.633 1.491 1 98.88 139 LEU B N 1
ATOM 2374 C CA . LEU B 1 139 ? -10.719 -8.477 2.271 1 98.88 139 LEU B CA 1
ATOM 2375 C C . LEU B 1 139 ? -11.844 -9.023 1.399 1 98.88 139 LEU B C 1
ATOM 2377 O O . LEU B 1 139 ? -12.211 -10.195 1.508 1 98.88 139 LEU B O 1
ATOM 2381 N N . LEU B 1 140 ? -12.375 -8.188 0.581 1 98.81 140 LEU B N 1
ATOM 2382 C CA . LEU B 1 140 ? -13.438 -8.617 -0.326 1 98.81 140 LEU B CA 1
ATOM 2383 C C . LEU B 1 140 ? -12.922 -9.68 -1.29 1 98.81 140 LEU B C 1
ATOM 2385 O O . LEU B 1 140 ? -13.641 -10.633 -1.604 1 98.81 140 LEU B O 1
ATOM 2389 N N . HIS B 1 141 ? -11.758 -9.555 -1.781 1 98.75 141 HIS B N 1
ATOM 2390 C CA . HIS B 1 141 ? -11.164 -10.547 -2.668 1 98.75 141 HIS B CA 1
ATOM 2391 C C . HIS B 1 141 ? -11.023 -11.898 -1.971 1 98.75 141 HIS B C 1
ATOM 2393 O O . HIS B 1 141 ? -11.375 -12.93 -2.539 1 98.75 141 HIS B O 1
ATOM 2399 N N . VAL B 1 142 ? -10.508 -11.867 -0.727 1 98.44 142 VAL B N 1
ATOM 2400 C CA . VAL B 1 142 ? -10.328 -13.102 0.041 1 98.44 142 VAL B CA 1
ATOM 2401 C C . VAL B 1 142 ? -11.68 -13.781 0.248 1 98.44 142 VAL B C 1
ATOM 2403 O O . VAL B 1 142 ? -11.797 -15 0.094 1 98.44 142 VAL B O 1
ATOM 2406 N N . LEU B 1 143 ? -12.68 -12.977 0.571 1 98.19 143 LEU B N 1
ATOM 2407 C CA . LEU B 1 143 ? -14.023 -13.508 0.727 1 98.19 143 LEU B CA 1
ATOM 2408 C C . LEU B 1 143 ? -14.523 -14.125 -0.579 1 98.19 143 LEU B C 1
ATOM 2410 O O . LEU B 1 143 ? -15.125 -15.195 -0.577 1 98.19 143 LEU B O 1
ATOM 2414 N N . THR B 1 144 ? -14.312 -13.445 -1.676 1 98 144 THR B N 1
ATOM 2415 C CA . THR B 1 144 ? -14.711 -13.93 -2.992 1 98 144 THR B CA 1
ATOM 2416 C C . THR B 1 144 ? -14.078 -15.281 -3.293 1 98 144 THR B C 1
ATOM 2418 O O . THR B 1 144 ? -14.766 -16.203 -3.734 1 98 144 THR B O 1
ATOM 2421 N N . VAL B 1 145 ? -12.82 -15.422 -2.992 1 97.38 145 VAL B N 1
ATOM 2422 C CA . VAL B 1 145 ? -12.102 -16.672 -3.25 1 97.38 145 VAL B CA 1
ATOM 2423 C C . VAL B 1 145 ? -12.68 -17.781 -2.387 1 97.38 145 VAL B C 1
ATOM 2425 O O . VAL B 1 145 ? -12.891 -18.906 -2.865 1 97.38 145 VAL B O 1
ATOM 2428 N N . GLN B 1 146 ? -12.93 -17.469 -1.147 1 96.06 146 GLN B N 1
ATOM 2429 C CA . GLN B 1 146 ? -13.469 -18.469 -0.232 1 96.06 146 GLN B CA 1
ATOM 2430 C C . GLN B 1 146 ? -14.859 -18.938 -0.679 1 96.06 146 GLN B C 1
ATOM 2432 O O . GLN B 1 146 ? -15.172 -20.125 -0.615 1 96.06 146 GLN B O 1
ATOM 2437 N N . LEU B 1 147 ? -15.656 -18.031 -1.102 1 95.75 147 LEU B N 1
ATOM 2438 C CA . LEU B 1 147 ? -17.016 -18.344 -1.541 1 95.75 147 LEU B CA 1
ATOM 2439 C C . LEU B 1 147 ? -16.984 -19.188 -2.814 1 95.75 147 LEU B C 1
ATOM 2441 O O . LEU B 1 147 ? -17.781 -20.109 -2.969 1 95.75 147 LEU B O 1
ATOM 2445 N N . TYR B 1 148 ? -16.125 -18.875 -3.738 1 93.5 148 TYR B N 1
ATOM 2446 C CA . TYR B 1 148 ? -15.984 -19.656 -4.957 1 93.5 148 TYR B CA 1
ATOM 2447 C C . TYR B 1 148 ? -15.508 -21.078 -4.641 1 93.5 148 TYR B C 1
ATOM 2449 O O . TYR B 1 148 ? -15.938 -22.031 -5.277 1 93.5 148 TYR B O 1
ATOM 2457 N N . ALA B 1 149 ? -14.602 -21.141 -3.697 1 90 149 ALA B N 1
ATOM 2458 C CA . ALA B 1 149 ? -14.094 -22.453 -3.311 1 90 149 ALA B CA 1
ATOM 2459 C C . ALA B 1 149 ? -15.188 -23.312 -2.684 1 90 149 ALA B C 1
ATOM 2461 O O . ALA B 1 149 ? -15.18 -24.531 -2.811 1 90 149 ALA B O 1
ATOM 2462 N N . LEU B 1 150 ? -16.109 -22.672 -2.029 1 90.75 150 LEU B N 1
ATOM 2463 C CA . LEU B 1 150 ? -17.203 -23.375 -1.374 1 90.75 150 LEU B CA 1
ATOM 2464 C C . LEU B 1 150 ? -18.266 -23.812 -2.391 1 90.75 150 LEU B C 1
ATOM 2466 O O . LEU B 1 150 ? -18.906 -24.844 -2.219 1 90.75 150 LEU B O 1
ATOM 2470 N N . PHE B 1 151 ? -18.469 -23.047 -3.449 1 84.81 151 PHE B N 1
ATOM 2471 C CA . PHE B 1 151 ? -19.578 -23.312 -4.355 1 84.81 151 PHE B CA 1
ATOM 2472 C C . PHE B 1 151 ? -19.094 -23.953 -5.648 1 84.81 151 PHE B C 1
ATOM 2474 O O . PHE B 1 151 ? -19.891 -24.406 -6.461 1 84.81 151 PHE B O 1
ATOM 2481 N N . ARG B 1 152 ? -17.953 -23.734 -6.133 1 71.69 152 ARG B N 1
ATOM 2482 C CA . ARG B 1 152 ? -17.484 -24.406 -7.336 1 71.69 152 ARG B CA 1
ATOM 2483 C C . ARG B 1 152 ? -17.172 -25.875 -7.051 1 71.69 152 ARG B C 1
ATOM 2485 O O . ARG B 1 152 ? -16.422 -26.188 -6.133 1 71.69 152 ARG B O 1
ATOM 2492 N N . PRO B 1 153 ? -18.141 -26.938 -7.66 1 55.16 153 PRO B N 1
ATOM 2493 C CA . PRO B 1 153 ? -18.078 -28.391 -7.508 1 55.16 153 PRO B CA 1
ATOM 2494 C C . PRO B 1 153 ? -16.719 -28.969 -7.891 1 55.16 153 PRO B C 1
ATOM 2496 O O . PRO B 1 153 ? -16 -28.375 -8.703 1 55.16 153 PRO B O 1
#

Secondary structure (DSSP, 8-state):
-HHHHHHHHHHHHHHHHHHHH-TT-HHHHHHHSSSHHHHHHHHHHHHHHHHHHTS-TTTSS--HHHHHGGG-HHHHHHHHHHHHHHHTTSHHHHHHHHHHHHHHHHHHHHHHHHHHHHHT---HHHHHHHHHHSHHHHHHHHHHHHHHHHH--/-HHHHHHHHHHHHHHHHHHHH-TT-HHHHHHHSSSHHHHHHHHHHHHHHHHHHTS-TTTSS--HHHHHGGG-HHHHHHHHHHHHHHHTTSHHHHHHHHHHHHHHHHHHHHHHHHHHHHHT---HHHHHHHHHHSHHHHHHHHHHHHHHHHH--

Foldseek 3Di:
DVVLLVCLVPVLVVLLCCCLPPLPDPVNCVVQVDCVVLVVNVVSLVVLQVVQVPDPCQQHQPPPVLVCLLVVPVNCVPQNVVSVVVSCVHPSSVSSVSSVLSSVLSVVLSVLSVVCVVVVHDLSVLSVVCNVPNPVSVVVSVVRVVVCVVPVD/DVVLLVCLVPVLVVLLCCCLPPLPDPVNCVVQVDCVVLVVNVVSLVVLQVVQVPDPCQQHQPPPVLVCLLVVPVNCVPQNVVSVVVSCVHPSNVSSVSSVLSSVLSVVLSVLSVVCVVVVHDLSVLSVVCNVPNPVSVVVSVVRVVVCVVPVD

Radius of gyration: 18.86 Å; Cα contacts (8 Å, |Δi|>4): 422; chains: 2; bounding box: 47×52×50 Å

InterPro domains:
  IPR025461 ABA DEFICIENT 4-like [PF14108] (3-141)

Solvent-accessible surface area (backbone atoms only — not comparable to full-atom values): 15851 Å² total; per-residue (Å²): 95,63,63,46,47,39,47,45,61,51,57,55,51,59,54,49,51,31,51,47,76,34,63,80,37,69,66,38,47,70,58,62,67,48,65,60,62,59,49,55,48,28,48,41,45,41,46,40,50,57,65,20,64,76,34,59,56,88,68,3,43,46,52,64,70,61,57,50,39,62,75,31,73,74,45,18,69,77,41,28,62,58,49,51,38,56,41,31,68,22,64,46,34,38,43,43,52,57,40,48,40,47,51,43,34,50,52,51,29,48,49,48,48,50,50,16,61,74,67,71,45,94,40,37,70,23,32,47,37,14,70,72,70,31,51,54,10,54,52,47,41,54,51,50,52,52,51,46,63,72,65,58,131,97,61,64,45,46,38,47,46,61,52,56,56,51,60,53,49,51,31,50,46,75,34,63,81,37,68,66,38,46,69,57,62,67,51,63,60,62,59,48,55,47,27,48,43,44,42,46,39,51,57,65,20,64,76,35,59,53,88,66,3,42,45,51,64,70,60,57,50,40,60,74,32,73,72,44,18,72,76,43,28,63,57,48,50,38,56,40,31,69,20,66,43,35,38,42,43,52,55,39,47,40,48,50,43,34,50,51,54,28,49,50,48,49,51,50,18,61,74,67,70,45,93,38,38,70,24,30,46,37,15,71,73,70,30,50,54,11,55,52,46,40,55,51,50,52,54,53,47,62,73,66,57,131